Protein AF-A0A842R6A2-F1 (afdb_monomer)

Secondary structure (DSSP, 8-state):
-EEEEEETTTEEEEEEEETTEEEEEEEE---EEEEEEES-HHHHHHHHHHTTTT-SEEEEEEETTEEEEEEE-TTSSEEEEEEEEGGG-SEEE-SS-EEEEEEHHHHHHHHTTS-TTSEEEEEEETTSTTEEEEEEE-SS-EEEEEEEPPPTTSS--HHHHHHHHHHHHHHHHHHGGG--EEEEE-HHHHHHHHHHHTTT-SEEEEEEETTTTEEEEEEE-SS-EEEEEEEHHHHSSEEEESS-EEEEEEHHHHHHHHTTTTTBS-EEEEE-TTS-EEEEEEEPPTT-SS-SEEEEEEEPPP--GGGG------------------------

Radius of gyration: 29.62 Å; Cα contacts (8 Å, |Δi|>4): 698; chains: 1; bounding box: 72×51×131 Å

Mean predicted aligned error: 10.75 Å

Structure (mmCIF, N/CA/C/O backbone):
data_AF-A0A842R6A2-F1
#
_entry.id   AF-A0A842R6A2-F1
#
loop_
_atom_site.group_PDB
_atom_site.id
_atom_site.type_symbol
_atom_site.label_atom_id
_atom_site.label_alt_id
_atom_site.label_comp_id
_atom_site.label_asym_id
_atom_site.label_entity_id
_atom_site.label_seq_id
_atom_site.pdbx_PDB_ins_code
_atom_site.Cartn_x
_atom_site.Cartn_y
_atom_site.Cartn_z
_atom_site.occupancy
_atom_site.B_iso_or_equiv
_atom_site.auth_seq_id
_atom_site.auth_comp_id
_atom_site.auth_asym_id
_atom_site.auth_atom_id
_atom_site.pdbx_PDB_model_num
ATOM 1 N N . MET A 1 1 ? 23.851 -4.566 -52.176 1.00 46.09 1 MET A N 1
ATOM 2 C CA . MET A 1 1 ? 23.602 -5.904 -51.594 1.00 46.09 1 MET A CA 1
ATOM 3 C C . MET A 1 1 ? 23.813 -5.771 -50.091 1.00 46.09 1 MET A C 1
ATOM 5 O O . MET A 1 1 ? 24.872 -5.281 -49.713 1.00 46.09 1 MET A O 1
ATOM 9 N N . LEU A 1 2 ? 22.795 -6.041 -49.267 1.00 44.06 2 LEU A N 1
ATOM 10 C CA . LEU A 1 2 ? 22.911 -5.987 -47.804 1.00 44.06 2 LEU A CA 1
ATOM 11 C C . LEU A 1 2 ? 23.348 -7.372 -47.321 1.00 44.06 2 LEU A C 1
ATOM 13 O O . LEU A 1 2 ? 22.677 -8.352 -47.631 1.00 44.06 2 LEU A O 1
ATOM 17 N N . TYR A 1 3 ? 24.451 -7.443 -46.586 1.00 47.88 3 TYR A N 1
ATOM 18 C CA . TYR A 1 3 ? 24.890 -8.666 -45.919 1.00 47.88 3 TYR A CA 1
ATOM 19 C C . TYR A 1 3 ? 24.882 -8.422 -44.409 1.00 47.88 3 TYR A C 1
ATOM 21 O O . TYR A 1 3 ? 25.368 -7.385 -43.949 1.00 47.88 3 TYR A O 1
ATOM 29 N N . CYS A 1 4 ? 24.293 -9.358 -43.667 1.00 45.53 4 CYS A N 1
ATOM 30 C CA . CYS A 1 4 ? 24.273 -9.381 -42.209 1.00 45.53 4 CYS A CA 1
ATOM 31 C C . CYS A 1 4 ? 25.240 -10.475 -41.746 1.00 45.53 4 CYS A C 1
ATOM 33 O O . CYS A 1 4 ? 25.032 -11.644 -42.069 1.00 45.53 4 CYS A O 1
ATOM 35 N N . GLU A 1 5 ? 26.297 -10.098 -41.029 1.00 49.00 5 GLU A N 1
ATOM 36 C CA . GLU A 1 5 ? 27.171 -11.038 -40.322 1.00 49.00 5 GLU A CA 1
ATOM 37 C C . GLU A 1 5 ? 26.999 -10.801 -38.818 1.00 49.00 5 GLU A C 1
ATOM 39 O O . GLU A 1 5 ? 27.270 -9.708 -38.311 1.00 49.00 5 GLU A O 1
ATOM 44 N N . VAL A 1 6 ? 26.522 -11.826 -38.111 1.00 47.28 6 VAL A N 1
ATOM 45 C CA . VAL A 1 6 ? 26.471 -11.851 -36.645 1.00 47.28 6 VAL A CA 1
ATOM 46 C C . VAL A 1 6 ? 27.830 -12.339 -36.160 1.00 47.28 6 VAL A C 1
ATOM 48 O O . VAL A 1 6 ? 28.251 -13.441 -36.513 1.00 47.28 6 VAL A O 1
ATOM 51 N N . ASN A 1 7 ? 28.542 -11.516 -35.390 1.00 47.81 7 ASN A N 1
ATOM 52 C CA . ASN A 1 7 ? 29.839 -11.893 -34.832 1.00 47.81 7 ASN A CA 1
ATOM 53 C C . ASN A 1 7 ? 29.688 -12.308 -33.359 1.00 47.81 7 ASN A C 1
ATOM 55 O O . ASN A 1 7 ? 28.810 -11.806 -32.665 1.00 47.81 7 ASN A O 1
ATOM 59 N N . ARG A 1 8 ? 30.569 -13.190 -32.870 1.00 46.97 8 ARG A N 1
ATOM 60 C CA . ARG A 1 8 ? 30.537 -13.820 -31.530 1.00 46.97 8 ARG A CA 1
ATOM 61 C C . ARG A 1 8 ? 30.757 -12.867 -30.335 1.00 46.97 8 ARG A C 1
ATOM 63 O O . ARG A 1 8 ? 30.877 -13.350 -29.220 1.00 46.97 8 ARG A O 1
ATOM 70 N N . ASN A 1 9 ? 30.819 -11.554 -30.560 1.00 47.34 9 ASN A N 1
ATOM 71 C CA . ASN A 1 9 ? 31.122 -10.532 -29.546 1.00 47.34 9 ASN A CA 1
ATOM 72 C C . ASN A 1 9 ? 29.962 -9.528 -29.352 1.00 47.34 9 ASN A C 1
ATOM 74 O O . ASN A 1 9 ? 30.224 -8.346 -29.167 1.00 47.34 9 ASN A O 1
ATOM 78 N N . ASP A 1 10 ? 28.702 -9.955 -29.465 1.00 52.97 10 ASP A N 1
ATOM 79 C CA . ASP A 1 10 ? 27.509 -9.128 -29.172 1.00 52.97 10 ASP A CA 1
ATOM 80 C C . ASP A 1 10 ? 27.273 -7.918 -30.098 1.00 52.97 10 ASP A C 1
ATOM 82 O O . ASP A 1 10 ? 26.635 -6.931 -29.728 1.00 52.97 10 ASP A O 1
ATOM 86 N N . TYR A 1 11 ? 27.750 -7.976 -31.347 1.00 49.09 11 TYR A N 1
ATOM 87 C CA . TYR A 1 11 ? 27.450 -6.960 -32.363 1.00 49.09 11 TYR A CA 1
ATOM 88 C C . TYR A 1 11 ? 26.827 -7.582 -33.613 1.00 49.09 11 TYR A C 1
ATOM 90 O O . TYR A 1 11 ? 27.339 -8.564 -34.159 1.00 49.09 11 TYR A O 1
ATOM 98 N N . ILE A 1 12 ? 25.785 -6.931 -34.134 1.00 55.50 12 ILE A N 1
ATOM 99 C CA . ILE A 1 12 ? 25.348 -7.106 -35.521 1.00 55.50 12 ILE A CA 1
ATOM 100 C C . ILE A 1 12 ? 26.030 -6.026 -36.357 1.00 55.50 12 ILE A C 1
ATOM 102 O O . ILE A 1 12 ? 25.825 -4.827 -36.145 1.00 55.50 12 ILE A O 1
ATOM 106 N N . ILE A 1 13 ? 26.850 -6.445 -37.322 1.00 54.88 13 ILE A N 1
ATOM 107 C CA . ILE A 1 13 ? 27.494 -5.528 -38.262 1.00 54.88 13 ILE A CA 1
ATOM 108 C C . ILE A 1 13 ? 26.681 -5.521 -39.552 1.00 54.88 13 ILE A C 1
ATOM 110 O O . ILE A 1 13 ? 26.632 -6.512 -40.281 1.00 54.88 13 ILE A O 1
ATOM 114 N N . PHE A 1 14 ? 26.073 -4.377 -39.867 1.00 5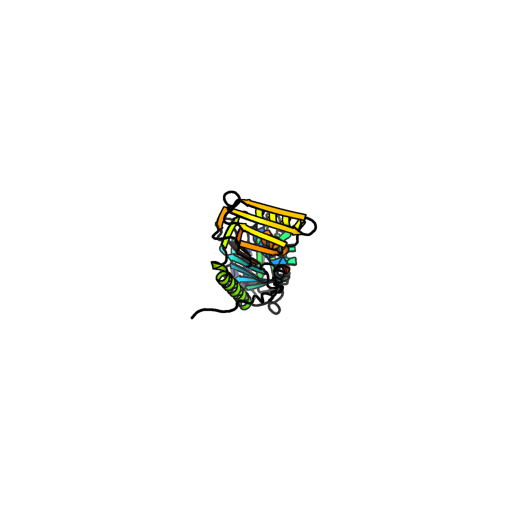0.75 14 PHE A N 1
ATOM 115 C CA . PHE A 1 14 ? 25.431 -4.179 -41.162 1.00 50.75 14 PHE A CA 1
ATOM 116 C C . PHE A 1 14 ? 26.451 -3.642 -42.157 1.00 50.75 14 PHE A C 1
ATOM 118 O O . PHE A 1 14 ? 26.996 -2.545 -41.986 1.00 50.75 14 PHE A O 1
ATOM 125 N N . ARG A 1 15 ? 26.687 -4.404 -43.229 1.00 51.56 15 ARG A N 1
ATOM 126 C CA . ARG A 1 15 ? 27.530 -3.969 -44.343 1.00 51.56 15 ARG A CA 1
ATOM 127 C C . ARG A 1 15 ? 26.643 -3.432 -45.460 1.00 51.56 15 ARG A C 1
ATOM 129 O O . ARG A 1 15 ? 25.974 -4.193 -46.159 1.00 51.56 15 ARG A O 1
ATOM 136 N N . ILE A 1 16 ? 26.644 -2.112 -45.641 1.00 51.56 16 ILE A N 1
ATOM 137 C CA . ILE A 1 16 ? 25.923 -1.459 -46.738 1.00 51.56 16 ILE A CA 1
ATOM 138 C C . ILE A 1 16 ? 26.938 -1.113 -47.828 1.00 51.56 16 ILE A C 1
ATOM 140 O O . ILE A 1 16 ? 27.825 -0.284 -47.629 1.00 51.56 16 ILE A O 1
ATOM 144 N N . HIS A 1 17 ? 26.829 -1.769 -48.984 1.00 50.34 17 HIS A N 1
ATOM 145 C CA . HIS A 1 17 ? 27.571 -1.383 -50.186 1.00 50.34 17 HIS A CA 1
ATOM 146 C C . HIS A 1 17 ? 26.775 -0.336 -50.964 1.00 50.34 17 HIS A C 1
ATOM 148 O O . HIS A 1 17 ? 25.708 -0.648 -51.499 1.00 50.34 17 HIS A O 1
ATOM 154 N N . SER A 1 18 ? 27.307 0.885 -51.036 1.00 50.31 18 SER A N 1
ATOM 155 C CA . SER A 1 18 ? 26.911 1.885 -52.033 1.00 50.31 18 SER A CA 1
ATOM 156 C C . SER A 1 18 ? 27.991 1.966 -53.111 1.00 50.31 18 SER A C 1
ATOM 158 O O . SER A 1 18 ? 29.138 1.607 -52.845 1.00 50.31 18 SER A O 1
ATOM 160 N N . HIS A 1 19 ? 27.639 2.431 -54.312 1.00 49.84 19 HIS A N 1
ATOM 161 C CA . HIS A 1 19 ? 28.519 2.395 -55.487 1.00 49.84 19 HIS A CA 1
ATOM 162 C C . HIS A 1 19 ? 29.864 3.135 -55.315 1.00 49.84 19 HIS A C 1
ATOM 164 O O . HIS A 1 19 ? 30.766 2.881 -56.105 1.00 49.84 19 HIS A O 1
ATOM 170 N N . ASP A 1 20 ? 30.009 3.969 -54.274 1.00 50.06 20 ASP A N 1
ATOM 171 C CA . ASP A 1 20 ? 31.181 4.826 -54.032 1.00 50.06 20 ASP A CA 1
ATOM 172 C C . ASP A 1 20 ? 31.784 4.733 -52.612 1.00 50.06 20 ASP A C 1
ATOM 174 O O . ASP A 1 20 ? 32.763 5.410 -52.306 1.00 50.06 20 ASP A O 1
ATOM 178 N N . SER A 1 21 ? 31.230 3.924 -51.697 1.00 48.34 21 SER A N 1
ATOM 179 C CA . SER A 1 21 ? 31.825 3.747 -50.357 1.00 48.34 21 SER A CA 1
ATOM 180 C C . SER A 1 21 ? 31.266 2.546 -49.588 1.00 48.34 21 SER A C 1
ATOM 182 O O . SER A 1 21 ? 30.089 2.189 -49.718 1.00 48.34 21 SER A O 1
ATOM 184 N N . THR A 1 22 ? 32.111 1.961 -48.730 1.00 49.00 22 THR A N 1
ATOM 185 C CA . THR A 1 22 ? 31.701 1.000 -47.694 1.00 49.00 22 THR A CA 1
ATOM 186 C C . THR A 1 22 ? 31.580 1.736 -46.361 1.00 49.00 22 THR A C 1
ATOM 188 O O . THR A 1 22 ? 32.577 2.252 -45.858 1.00 49.00 22 THR A O 1
ATOM 191 N N . ARG A 1 23 ? 30.379 1.773 -45.771 1.00 50.53 23 ARG A N 1
ATOM 192 C CA . ARG A 1 23 ? 30.176 2.199 -44.376 1.00 50.53 23 ARG A CA 1
ATOM 193 C C . ARG A 1 23 ? 29.850 0.985 -43.511 1.00 50.53 23 ARG A C 1
ATOM 195 O O . ARG A 1 23 ? 29.075 0.122 -43.926 1.00 50.53 23 ARG A O 1
ATOM 202 N N . TYR A 1 24 ? 30.440 0.942 -42.322 1.00 50.94 24 TYR A N 1
ATOM 203 C CA . TYR A 1 24 ? 30.152 -0.055 -41.295 1.00 50.94 24 TYR A CA 1
ATOM 204 C C . TYR A 1 24 ? 29.254 0.585 -40.240 1.00 50.94 24 TYR A C 1
ATOM 206 O O . TYR A 1 24 ? 29.655 1.566 -39.620 1.00 50.94 24 TYR A O 1
ATOM 214 N N . ASN A 1 25 ? 28.062 0.026 -40.032 1.00 53.84 25 ASN A N 1
ATOM 215 C CA . ASN A 1 25 ? 27.247 0.339 -38.863 1.00 53.84 25 ASN A CA 1
ATOM 216 C C . ASN A 1 25 ? 27.336 -0.854 -37.907 1.00 53.84 25 ASN A C 1
ATOM 218 O O . ASN A 1 25 ? 26.925 -1.960 -38.262 1.00 53.84 25 ASN A O 1
ATOM 222 N N . GLN A 1 26 ? 27.899 -0.632 -36.721 1.00 48.41 26 GLN A N 1
ATOM 223 C CA . GLN A 1 26 ? 27.878 -1.595 -35.622 1.00 48.41 26 GLN A CA 1
ATOM 224 C C . GLN A 1 26 ? 26.640 -1.328 -34.768 1.00 48.41 26 GLN A C 1
ATOM 226 O O . GLN A 1 26 ? 26.476 -0.225 -34.249 1.00 48.41 26 GLN A O 1
ATOM 231 N N . ILE A 1 27 ? 25.772 -2.328 -34.629 1.00 54.78 27 ILE A N 1
ATOM 232 C CA . ILE A 1 27 ? 24.692 -2.324 -33.642 1.00 54.78 27 ILE A CA 1
ATOM 233 C C . ILE A 1 27 ? 25.120 -3.266 -32.526 1.00 54.78 27 ILE A C 1
ATOM 235 O O . ILE A 1 27 ? 25.318 -4.455 -32.769 1.00 54.78 27 ILE A O 1
ATOM 239 N N . ARG A 1 28 ? 25.302 -2.725 -31.322 1.00 56.34 28 ARG A N 1
ATOM 240 C CA . ARG A 1 28 ? 25.551 -3.524 -30.123 1.00 56.34 28 ARG A CA 1
ATOM 241 C C . ARG A 1 28 ? 24.238 -4.167 -29.692 1.00 56.34 28 ARG A C 1
ATOM 243 O O . ARG A 1 28 ? 23.259 -3.450 -29.486 1.00 56.34 28 ARG A O 1
ATOM 250 N N . LEU A 1 29 ? 24.218 -5.488 -29.597 1.00 56.19 29 LEU A N 1
ATOM 251 C CA . LEU A 1 29 ? 23.151 -6.213 -28.929 1.00 56.19 29 LEU A CA 1
ATOM 252 C C . LEU A 1 29 ? 23.450 -6.140 -27.437 1.00 56.19 29 LEU A C 1
ATOM 254 O O . LEU A 1 29 ? 24.529 -6.526 -27.003 1.00 56.19 29 LEU A O 1
ATOM 258 N N . VAL A 1 30 ? 22.529 -5.569 -26.673 1.00 62.06 30 VAL A N 1
ATOM 259 C CA . VAL A 1 30 ? 22.601 -5.603 -25.215 1.00 62.06 30 VAL A CA 1
ATOM 260 C C . VAL A 1 30 ? 21.573 -6.623 -24.770 1.00 62.06 30 VAL A C 1
ATOM 262 O O . VAL A 1 30 ? 20.392 -6.469 -25.088 1.00 62.06 30 VAL A O 1
ATOM 265 N N . GLU A 1 31 ? 22.033 -7.679 -24.109 1.00 71.88 31 GLU A N 1
ATOM 266 C CA . GLU A 1 31 ? 21.150 -8.658 -23.489 1.00 71.88 31 GLU A CA 1
ATOM 267 C C . GLU A 1 31 ? 20.433 -7.994 -22.309 1.00 71.88 31 GLU A C 1
ATOM 269 O O . GLU A 1 31 ? 21.044 -7.319 -21.474 1.00 71.88 31 GLU A O 1
ATOM 274 N N . MET A 1 32 ? 19.108 -8.094 -22.333 1.00 75.06 32 MET A N 1
ATOM 275 C CA . MET A 1 32 ? 18.208 -7.478 -21.369 1.00 75.06 32 MET A CA 1
ATOM 276 C C . MET A 1 32 ? 17.619 -8.598 -20.521 1.00 75.06 32 MET A C 1
ATOM 278 O O . MET A 1 32 ? 16.822 -9.382 -21.033 1.00 75.06 32 MET A O 1
ATOM 282 N N . GLU A 1 33 ? 17.997 -8.659 -19.248 1.00 84.25 33 GLU A N 1
ATOM 283 C CA . GLU A 1 33 ? 17.457 -9.647 -18.301 1.00 84.25 33 GLU A CA 1
ATOM 284 C C . GLU A 1 33 ? 16.069 -9.235 -17.813 1.00 84.25 33 GLU A C 1
ATOM 286 O O . GLU A 1 33 ? 15.178 -10.068 -17.661 1.00 84.25 33 GLU A O 1
ATOM 291 N N . PHE A 1 34 ? 15.860 -7.929 -17.647 1.00 91.81 34 PHE A N 1
ATOM 292 C CA . PHE A 1 34 ? 14.607 -7.378 -17.161 1.00 91.81 34 PHE A CA 1
ATOM 293 C C . PHE A 1 34 ? 14.275 -6.046 -17.831 1.00 91.81 34 PHE A C 1
ATOM 295 O O . PHE A 1 34 ? 15.122 -5.154 -17.968 1.00 91.81 34 PHE A O 1
ATOM 302 N N . LYS A 1 35 ? 13.007 -5.892 -18.214 1.00 94.88 35 LYS A N 1
ATOM 303 C CA . LYS A 1 35 ? 12.431 -4.633 -18.672 1.00 94.88 35 LYS A CA 1
ATOM 304 C C . LYS A 1 35 ? 10.980 -4.509 -18.233 1.00 94.88 35 LYS A C 1
ATOM 306 O O . LYS A 1 35 ? 10.180 -5.392 -18.517 1.00 94.88 35 LYS A O 1
ATOM 311 N N . ALA A 1 36 ? 10.630 -3.367 -17.656 1.00 96.00 36 ALA A N 1
ATOM 312 C CA . ALA A 1 36 ? 9.255 -3.021 -17.318 1.00 96.00 36 ALA A CA 1
ATOM 313 C C . ALA A 1 36 ? 8.962 -1.562 -17.685 1.00 96.00 36 ALA A C 1
ATOM 315 O O . ALA A 1 36 ? 9.692 -0.654 -17.286 1.00 96.00 36 ALA A O 1
ATOM 316 N N . THR A 1 37 ? 7.900 -1.328 -18.457 1.00 95.75 37 THR A N 1
ATOM 317 C CA . THR A 1 37 ? 7.495 0.002 -18.930 1.00 95.75 37 THR A CA 1
ATOM 318 C C . THR A 1 37 ? 6.118 0.374 -18.406 1.00 95.75 37 THR A C 1
ATOM 320 O O . THR A 1 37 ? 5.125 -0.235 -18.789 1.00 95.75 37 THR A O 1
ATOM 323 N N . LEU A 1 38 ? 6.047 1.440 -17.616 1.00 93.88 38 LEU A N 1
ATOM 324 C CA . LEU A 1 38 ? 4.803 2.058 -17.167 1.00 93.88 38 LEU A CA 1
ATOM 325 C C . LEU A 1 38 ? 4.539 3.329 -17.971 1.00 93.88 38 LEU A C 1
ATOM 327 O O . LEU A 1 38 ? 5.445 4.133 -18.212 1.00 93.88 38 LEU A O 1
ATOM 331 N N . SER A 1 39 ? 3.292 3.536 -18.377 1.00 90.75 39 SER A N 1
ATOM 332 C CA . SER A 1 39 ? 2.861 4.773 -19.034 1.00 90.75 39 SER A C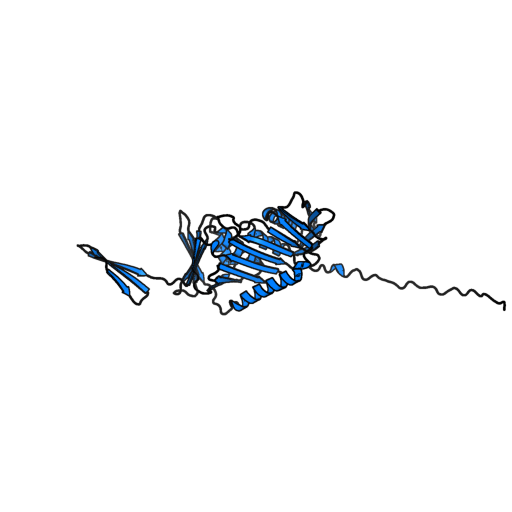A 1
ATOM 333 C C . SER A 1 39 ? 2.614 5.916 -18.050 1.00 90.75 39 SER A C 1
ATOM 335 O O . SER A 1 39 ? 2.825 7.074 -18.407 1.00 90.75 39 SER A O 1
ATOM 337 N N . ASN A 1 40 ? 2.224 5.586 -16.816 1.00 88.81 40 ASN A N 1
ATOM 338 C CA . ASN A 1 40 ? 1.972 6.531 -15.739 1.00 88.81 40 ASN A CA 1
ATOM 339 C C . ASN A 1 40 ? 3.037 6.398 -14.644 1.00 88.81 40 ASN A C 1
ATOM 341 O O . ASN A 1 40 ? 3.062 5.433 -13.880 1.00 88.81 40 ASN A O 1
ATOM 345 N N . SER A 1 41 ? 3.896 7.411 -14.525 1.00 88.56 41 SER A N 1
ATOM 346 C CA . SER A 1 41 ? 4.960 7.441 -13.513 1.00 88.56 41 SER A CA 1
ATOM 347 C C . SER A 1 41 ? 4.461 7.473 -12.067 1.00 88.56 41 SER A C 1
ATOM 349 O O . SER A 1 41 ? 5.235 7.174 -11.156 1.00 88.56 41 SER A O 1
ATOM 351 N N . ARG A 1 42 ? 3.194 7.855 -11.837 1.00 89.19 42 ARG A N 1
ATOM 352 C CA . ARG A 1 42 ? 2.623 7.898 -10.489 1.00 89.19 42 ARG A CA 1
ATOM 353 C C . ARG A 1 42 ? 2.554 6.514 -9.869 1.00 89.19 42 ARG A C 1
ATOM 355 O O . ARG A 1 42 ? 2.823 6.438 -8.687 1.00 89.19 42 ARG A O 1
ATOM 362 N N . ILE A 1 43 ? 2.280 5.468 -10.652 1.00 91.44 43 ILE A N 1
ATOM 363 C CA . ILE A 1 43 ? 2.123 4.085 -10.169 1.00 91.44 43 ILE A CA 1
ATOM 364 C C . ILE A 1 43 ? 3.353 3.657 -9.372 1.00 91.44 43 ILE A C 1
ATOM 366 O O . ILE A 1 43 ? 3.280 3.478 -8.161 1.00 91.44 43 ILE A O 1
ATOM 370 N N . LEU A 1 44 ? 4.512 3.586 -10.034 1.00 91.94 44 LEU A N 1
ATOM 371 C CA . LEU A 1 44 ? 5.745 3.169 -9.370 1.00 91.94 44 LEU A CA 1
ATOM 372 C C . LEU A 1 44 ? 6.136 4.136 -8.250 1.00 91.94 44 LEU A C 1
ATOM 374 O O . LEU A 1 44 ? 6.661 3.707 -7.231 1.00 91.94 44 LEU A O 1
ATOM 378 N N . ARG A 1 45 ? 5.886 5.442 -8.418 1.00 92.12 45 ARG A N 1
ATOM 379 C CA . ARG A 1 45 ? 6.195 6.417 -7.369 1.00 92.12 45 ARG A CA 1
ATOM 380 C C . ARG A 1 45 ? 5.352 6.186 -6.115 1.00 92.12 45 ARG A C 1
ATOM 382 O O . ARG A 1 45 ? 5.933 6.151 -5.044 1.00 92.12 45 ARG A O 1
ATOM 389 N N . GLY A 1 46 ? 4.039 6.020 -6.257 1.00 91.19 46 GLY A N 1
ATOM 390 C CA . GLY A 1 46 ? 3.107 5.811 -5.150 1.00 91.19 46 GLY A CA 1
ATOM 391 C C . GLY A 1 46 ? 3.405 4.518 -4.402 1.00 91.19 46 GLY A C 1
ATOM 392 O O . GLY A 1 46 ? 3.497 4.544 -3.182 1.00 91.19 46 GLY A O 1
ATOM 393 N N . VAL A 1 47 ? 3.680 3.431 -5.134 1.00 92.44 47 VAL A N 1
ATOM 394 C CA . VAL A 1 47 ? 4.128 2.164 -4.534 1.00 92.44 47 VAL A CA 1
ATOM 395 C C . VAL A 1 47 ? 5.397 2.385 -3.716 1.00 92.44 47 VAL A C 1
ATOM 397 O O . VAL A 1 47 ? 5.397 2.123 -2.526 1.00 92.44 47 VAL A O 1
ATOM 400 N N . ILE A 1 48 ? 6.461 2.943 -4.300 1.00 92.88 48 ILE A N 1
ATOM 401 C CA . ILE A 1 48 ? 7.727 3.141 -3.575 1.00 92.88 48 ILE A CA 1
ATOM 402 C C . ILE A 1 48 ? 7.575 4.126 -2.394 1.00 92.88 48 ILE A C 1
ATOM 404 O O . ILE A 1 48 ? 8.205 3.932 -1.357 1.00 92.88 48 ILE A O 1
ATOM 408 N N . GLU A 1 49 ? 6.754 5.176 -2.519 1.00 91.94 49 GLU A N 1
ATOM 409 C CA . GLU A 1 49 ? 6.472 6.122 -1.426 1.00 91.94 49 GLU A CA 1
ATOM 410 C C . GLU A 1 49 ? 5.750 5.435 -0.249 1.00 91.94 49 GLU A C 1
ATOM 412 O O . GLU A 1 49 ? 6.106 5.688 0.905 1.00 91.94 49 GLU A O 1
ATOM 417 N N . ALA A 1 50 ? 4.836 4.497 -0.515 1.00 92.00 50 ALA A N 1
ATOM 418 C CA . ALA A 1 50 ? 4.125 3.741 0.518 1.00 92.00 50 ALA A CA 1
ATOM 419 C C . ALA A 1 50 ? 5.048 2.873 1.397 1.00 92.00 50 ALA A C 1
ATOM 421 O O . ALA A 1 50 ? 4.779 2.697 2.582 1.00 92.00 50 ALA A O 1
ATOM 422 N N . PHE A 1 51 ? 6.181 2.403 0.865 1.00 92.19 51 PHE A N 1
ATOM 423 C CA . PHE A 1 51 ? 7.174 1.642 1.640 1.00 92.19 51 PHE A CA 1
ATOM 424 C C . PHE A 1 51 ? 8.145 2.515 2.446 1.00 92.19 51 PHE A C 1
ATOM 426 O O . PHE A 1 51 ? 8.870 2.001 3.292 1.00 92.19 51 PHE A O 1
ATOM 433 N N . SER A 1 52 ? 8.168 3.832 2.217 1.00 91.25 52 SER A N 1
ATOM 434 C CA . SER A 1 52 ? 9.219 4.712 2.755 1.00 91.25 52 SER A CA 1
ATOM 435 C C . SER A 1 52 ? 9.233 4.891 4.271 1.00 91.25 52 SER A C 1
ATOM 437 O O . SER A 1 52 ? 10.251 5.327 4.804 1.00 91.25 52 SER A O 1
ATOM 439 N N . TYR A 1 53 ? 8.135 4.560 4.951 1.00 88.94 53 TYR A N 1
ATOM 440 C CA . TYR A 1 53 ? 8.065 4.575 6.411 1.00 88.94 53 TYR A CA 1
ATOM 441 C C . TYR A 1 53 ? 8.352 3.207 7.043 1.00 88.94 53 TYR A C 1
ATOM 443 O O . TYR A 1 53 ? 8.628 3.139 8.234 1.00 88.94 53 TYR A O 1
ATOM 451 N N . LEU A 1 54 ? 8.306 2.121 6.262 1.00 89.44 54 LEU A N 1
ATOM 452 C CA . LEU A 1 54 ? 8.548 0.773 6.780 1.00 89.44 54 LEU A CA 1
ATOM 453 C C . LEU A 1 54 ? 10.043 0.464 6.848 1.00 89.44 54 LEU A C 1
ATOM 455 O O . LEU A 1 54 ? 10.496 -0.117 7.827 1.00 89.44 54 LEU A O 1
ATOM 459 N N . GLN A 1 55 ? 10.786 0.816 5.797 1.00 89.25 55 GLN A N 1
ATOM 460 C CA . GLN A 1 55 ? 12.192 0.453 5.630 1.00 89.25 55 GLN A CA 1
ATOM 461 C C . GLN A 1 55 ? 12.949 1.534 4.840 1.00 89.25 55 GLN A C 1
ATOM 463 O O . GLN A 1 55 ? 12.367 2.273 4.044 1.00 89.25 55 GLN A O 1
ATOM 468 N N . GLU A 1 56 ? 14.269 1.626 5.022 1.00 89.88 56 GLU A N 1
ATOM 469 C CA . GLU A 1 56 ? 15.124 2.506 4.201 1.00 89.88 56 GLU A CA 1
ATOM 470 C C . GLU A 1 56 ? 15.484 1.869 2.847 1.00 89.88 56 GLU A C 1
ATOM 472 O O . GLU A 1 56 ? 15.645 2.552 1.822 1.00 89.88 56 GLU A O 1
ATOM 477 N N . GLU A 1 57 ? 15.623 0.544 2.851 1.00 88.19 57 GLU A N 1
ATOM 478 C CA . GLU A 1 57 ? 16.030 -0.282 1.721 1.00 88.19 57 GLU A CA 1
ATOM 479 C C . GLU A 1 57 ? 15.131 -1.505 1.618 1.00 88.19 57 GLU A C 1
ATOM 481 O O . GLU A 1 57 ? 14.609 -1.999 2.609 1.00 88.19 57 GLU A O 1
ATOM 486 N N . THR A 1 58 ? 14.937 -1.979 0.398 1.00 88.25 58 THR A N 1
ATOM 487 C CA . THR A 1 58 ? 13.957 -3.024 0.105 1.00 88.25 58 THR A CA 1
ATOM 488 C C . THR A 1 58 ? 14.289 -3.690 -1.224 1.00 88.25 58 THR A C 1
ATOM 490 O O . THR A 1 58 ? 15.125 -3.203 -1.999 1.00 88.25 58 THR A O 1
ATOM 493 N N . ASN A 1 59 ? 13.630 -4.808 -1.502 1.00 88.81 59 ASN A N 1
ATOM 494 C CA . ASN A 1 59 ? 13.773 -5.531 -2.750 1.00 88.81 59 ASN A CA 1
ATOM 495 C C . ASN A 1 59 ? 12.495 -5.428 -3.572 1.00 88.81 59 ASN A C 1
ATOM 497 O O . ASN A 1 59 ? 11.397 -5.700 -3.101 1.00 88.81 59 ASN A O 1
ATOM 501 N N . LEU A 1 60 ? 12.675 -5.108 -4.845 1.00 91.25 60 LEU A N 1
ATOM 502 C CA . LEU A 1 60 ? 11.649 -5.294 -5.850 1.00 91.25 60 LEU A CA 1
ATOM 503 C C . LEU A 1 60 ? 11.922 -6.610 -6.572 1.00 91.25 60 LEU A C 1
ATOM 505 O O . LEU A 1 60 ? 13.004 -6.798 -7.137 1.00 91.25 60 LEU A O 1
ATOM 509 N N . PHE A 1 61 ? 10.928 -7.491 -6.596 1.00 92.50 61 PHE A N 1
ATOM 510 C CA . PHE A 1 61 ? 11.006 -8.779 -7.273 1.00 92.50 61 PHE A CA 1
ATOM 511 C C . PHE A 1 61 ? 10.185 -8.747 -8.556 1.00 92.50 61 PHE A C 1
ATOM 513 O O . PHE A 1 61 ? 8.984 -8.504 -8.538 1.00 92.50 61 PHE A O 1
ATOM 520 N N . ALA A 1 62 ? 10.836 -8.984 -9.685 1.00 93.75 62 ALA A N 1
ATOM 521 C CA . ALA A 1 62 ? 10.209 -9.146 -10.983 1.00 93.75 62 ALA A CA 1
ATOM 522 C C . ALA A 1 62 ? 10.147 -10.635 -11.344 1.00 93.75 62 ALA A C 1
ATOM 524 O O . ALA A 1 62 ? 11.100 -11.382 -11.130 1.00 93.75 62 ALA A O 1
ATOM 525 N N . THR A 1 63 ? 9.015 -11.065 -11.887 1.00 94.19 63 THR A N 1
ATOM 526 C CA . THR A 1 63 ? 8.740 -12.441 -12.312 1.00 94.19 63 THR A CA 1
ATOM 527 C C . THR A 1 63 ? 8.010 -12.417 -13.655 1.00 94.19 63 THR A C 1
ATOM 529 O O . THR A 1 63 ? 7.482 -11.378 -14.048 1.00 94.19 63 THR A O 1
ATOM 532 N N . PRO A 1 64 ? 7.850 -13.549 -14.358 1.00 95.12 64 PRO A N 1
ATOM 533 C CA . PRO A 1 64 ? 7.024 -13.587 -15.567 1.00 95.12 64 PRO A CA 1
ATOM 534 C C . PRO A 1 64 ? 5.565 -13.115 -15.376 1.00 95.12 64 PRO A C 1
ATOM 536 O O . PRO A 1 64 ? 4.902 -12.785 -16.362 1.00 95.12 64 PRO A O 1
ATOM 539 N N . ALA A 1 65 ? 5.051 -13.105 -14.139 1.00 94.31 65 ALA A N 1
ATOM 540 C CA . ALA A 1 65 ? 3.692 -12.671 -13.813 1.00 94.31 65 ALA A CA 1
ATOM 541 C C . ALA A 1 65 ? 3.573 -11.157 -13.563 1.00 94.31 65 ALA A C 1
ATOM 543 O O . ALA A 1 65 ? 2.486 -10.604 -13.718 1.00 94.31 65 ALA A O 1
ATOM 544 N N . GLY A 1 66 ? 4.667 -10.477 -13.217 1.00 95.25 66 GLY A N 1
ATOM 545 C CA . GLY A 1 66 ? 4.632 -9.075 -12.820 1.00 95.25 66 GLY A CA 1
ATOM 546 C C . GLY A 1 66 ? 5.729 -8.717 -11.825 1.00 95.25 66 GLY A C 1
ATOM 547 O O . GLY A 1 66 ? 6.753 -9.390 -11.724 1.00 95.25 66 GLY A O 1
ATOM 548 N N . MET A 1 67 ? 5.529 -7.627 -11.098 1.00 95.38 67 MET A N 1
ATOM 549 C CA . MET A 1 67 ? 6.434 -7.162 -10.052 1.00 95.38 67 MET A CA 1
ATOM 550 C C . MET A 1 67 ? 5.746 -7.225 -8.696 1.00 95.38 67 MET A C 1
ATOM 552 O O . MET A 1 67 ? 4.566 -6.916 -8.590 1.00 95.38 67 MET A O 1
ATOM 556 N N . LYS A 1 68 ? 6.494 -7.580 -7.660 1.00 95.00 68 LYS A N 1
ATOM 557 C CA . LYS A 1 68 ? 6.013 -7.641 -6.286 1.00 95.00 68 LYS A CA 1
ATOM 558 C C . LYS A 1 68 ? 7.026 -7.043 -5.326 1.00 95.00 68 LYS A C 1
ATOM 560 O O . LYS A 1 68 ? 8.218 -6.933 -5.640 1.00 95.00 68 LYS A O 1
ATOM 565 N N . MET A 1 69 ? 6.512 -6.616 -4.188 1.00 93.88 69 MET A N 1
ATOM 566 C CA . MET A 1 69 ? 7.273 -5.958 -3.148 1.00 93.88 69 MET A CA 1
ATOM 567 C C . MET A 1 69 ? 6.541 -6.119 -1.822 1.00 93.88 69 MET A C 1
ATOM 569 O O . MET A 1 69 ? 5.350 -5.814 -1.738 1.00 93.88 69 MET A O 1
ATOM 573 N N . SER A 1 70 ? 7.243 -6.566 -0.789 1.00 94.12 70 SER A N 1
ATOM 574 C CA . SER A 1 70 ? 6.680 -6.694 0.545 1.00 94.12 70 SER A CA 1
ATOM 575 C C . SER A 1 70 ? 7.709 -6.425 1.629 1.00 94.12 70 SER A C 1
ATOM 577 O O . SER A 1 70 ? 8.883 -6.791 1.532 1.00 94.12 70 SER A O 1
ATOM 579 N N . ASP A 1 71 ? 7.253 -5.778 2.695 1.00 93.62 71 ASP A N 1
ATOM 580 C CA . ASP A 1 71 ? 8.079 -5.491 3.854 1.00 93.62 71 ASP A CA 1
ATOM 581 C C . ASP A 1 71 ? 7.263 -5.433 5.133 1.00 93.62 71 ASP A C 1
ATOM 583 O O . ASP A 1 71 ? 6.066 -5.140 5.139 1.00 93.62 71 ASP A O 1
ATOM 587 N N . ILE A 1 72 ? 7.966 -5.736 6.215 1.00 93.44 72 ILE A N 1
ATOM 588 C CA . ILE A 1 72 ? 7.505 -5.603 7.589 1.00 93.44 72 ILE A CA 1
ATOM 589 C C . ILE A 1 72 ? 8.422 -4.556 8.215 1.00 93.44 72 ILE A C 1
ATOM 591 O O . ILE A 1 72 ? 9.636 -4.590 7.991 1.00 93.44 72 ILE A O 1
ATOM 595 N N . ASP A 1 73 ? 7.860 -3.604 8.948 1.00 93.50 73 ASP A N 1
ATOM 596 C CA . ASP A 1 73 ? 8.669 -2.589 9.616 1.00 93.50 73 ASP A CA 1
ATOM 597 C C . ASP A 1 73 ? 9.548 -3.207 10.724 1.00 93.50 73 ASP A C 1
ATOM 599 O O . ASP A 1 73 ? 9.294 -4.312 11.215 1.00 93.50 73 ASP A O 1
ATOM 603 N N . ASP A 1 74 ? 10.580 -2.483 11.155 1.00 89.38 74 ASP A N 1
ATOM 604 C CA . ASP A 1 74 ? 11.533 -2.973 12.160 1.00 89.38 74 ASP A CA 1
ATOM 605 C C . ASP A 1 74 ? 10.885 -3.318 13.510 1.00 89.38 74 ASP A C 1
ATOM 607 O O . ASP A 1 74 ? 11.343 -4.234 14.203 1.00 89.38 74 ASP A O 1
ATOM 611 N N . SER A 1 75 ? 9.807 -2.620 13.884 1.00 91.44 75 SER A N 1
ATOM 612 C CA . SER A 1 75 ? 9.048 -2.895 15.108 1.00 91.44 75 SER A CA 1
ATOM 613 C C . SER A 1 75 ? 7.994 -3.995 14.940 1.00 91.44 75 SER A C 1
ATOM 615 O O . SER A 1 75 ? 7.423 -4.444 15.933 1.00 91.44 75 SER A O 1
ATOM 617 N N . ARG A 1 76 ? 7.805 -4.505 13.714 1.00 92.50 76 ARG A N 1
ATOM 618 C CA . ARG A 1 76 ? 6.864 -5.579 13.350 1.00 92.50 76 ARG A CA 1
ATOM 619 C C . ARG A 1 76 ? 5.405 -5.277 13.693 1.00 92.50 76 ARG A C 1
ATOM 621 O O . ARG A 1 76 ? 4.635 -6.194 13.977 1.00 92.50 76 ARG A O 1
ATOM 628 N N . VAL A 1 77 ? 5.033 -4.005 13.658 1.00 94.19 77 VAL A N 1
ATOM 629 C CA . VAL A 1 77 ? 3.661 -3.528 13.861 1.00 94.19 77 VAL A CA 1
ATOM 630 C C . VAL A 1 77 ? 2.947 -3.270 12.539 1.00 94.19 77 VAL A C 1
ATOM 632 O O . VAL A 1 77 ? 1.723 -3.255 12.508 1.00 94.19 77 VAL A O 1
ATOM 635 N N . ALA A 1 78 ? 3.685 -3.095 11.447 1.00 95.56 78 ALA A N 1
ATOM 636 C CA . ALA A 1 78 ? 3.172 -2.770 10.132 1.00 95.56 78 ALA A CA 1
ATOM 637 C C . ALA A 1 78 ? 3.724 -3.718 9.068 1.00 95.56 78 ALA A C 1
ATOM 639 O O . ALA A 1 78 ? 4.918 -4.017 9.023 1.00 95.56 78 ALA A O 1
ATOM 640 N N . MET A 1 79 ? 2.851 -4.134 8.159 1.00 95.75 79 MET A N 1
ATOM 641 C CA . MET A 1 79 ? 3.205 -4.926 6.993 1.00 95.75 79 MET A CA 1
ATOM 642 C C . MET A 1 79 ? 2.563 -4.330 5.750 1.00 95.75 79 MET A C 1
ATOM 644 O O . MET A 1 79 ? 1.371 -4.035 5.746 1.00 95.75 79 MET A O 1
ATOM 648 N N . LEU A 1 80 ? 3.347 -4.193 4.685 1.00 95.94 80 LEU A N 1
ATOM 649 C CA . LEU A 1 80 ? 2.878 -3.745 3.383 1.00 95.94 80 LEU A CA 1
ATOM 650 C C . LEU A 1 80 ? 3.230 -4.786 2.329 1.00 95.94 80 LEU A C 1
ATOM 652 O O . LEU A 1 80 ? 4.366 -5.250 2.251 1.00 95.94 80 LEU A O 1
ATOM 656 N N . TYR A 1 81 ? 2.256 -5.106 1.491 1.00 96.31 81 TYR A N 1
ATOM 657 C CA . TYR A 1 81 ? 2.407 -5.928 0.304 1.00 96.31 81 TYR A CA 1
ATOM 658 C C . TYR A 1 81 ? 1.864 -5.166 -0.899 1.00 96.31 81 TYR A C 1
ATOM 660 O O . TYR A 1 81 ? 0.756 -4.635 -0.856 1.00 96.31 81 TYR A O 1
ATOM 668 N N . ALA A 1 82 ? 2.632 -5.128 -1.980 1.00 95.50 82 ALA A N 1
ATOM 669 C CA . ALA A 1 82 ? 2.220 -4.557 -3.248 1.00 95.50 82 ALA A CA 1
ATOM 670 C C . ALA A 1 82 ? 2.544 -5.517 -4.393 1.00 95.50 82 ALA A C 1
ATOM 672 O O . ALA A 1 82 ? 3.664 -6.011 -4.527 1.00 95.50 82 ALA A O 1
ATOM 673 N N . GLU A 1 83 ? 1.564 -5.714 -5.264 1.00 95.31 83 GLU A N 1
ATOM 674 C CA . GLU A 1 83 ? 1.669 -6.518 -6.473 1.00 95.31 83 GLU A CA 1
ATOM 675 C C . GLU A 1 83 ? 1.276 -5.665 -7.679 1.00 95.31 83 GLU A C 1
ATOM 677 O O . GLU A 1 83 ? 0.233 -5.015 -7.682 1.00 95.31 83 GLU A O 1
ATOM 682 N N . LEU A 1 84 ? 2.111 -5.678 -8.714 1.00 95.50 84 LEU A N 1
ATOM 683 C CA . LEU A 1 84 ? 1.889 -5.051 -10.012 1.00 95.50 84 LEU A CA 1
ATOM 684 C C . LEU A 1 84 ? 1.849 -6.154 -11.062 1.00 95.50 84 LEU A C 1
ATOM 686 O O . LEU A 1 84 ? 2.885 -6.726 -11.409 1.00 95.50 84 LEU A O 1
ATOM 690 N N . GLN A 1 85 ? 0.668 -6.446 -11.591 1.00 94.81 85 GLN A N 1
ATOM 691 C CA . GLN A 1 85 ? 0.511 -7.497 -12.593 1.00 94.81 85 GLN A CA 1
ATOM 692 C C . GLN A 1 85 ? 1.132 -7.064 -13.925 1.00 94.81 85 GLN A C 1
ATOM 694 O O . GLN A 1 85 ? 1.196 -5.871 -14.240 1.00 94.81 85 GLN A O 1
ATOM 699 N N . LYS A 1 86 ? 1.612 -8.018 -14.733 1.00 93.38 86 LYS A N 1
ATOM 700 C CA . LYS A 1 86 ? 2.251 -7.723 -16.031 1.00 93.38 86 LYS A CA 1
ATOM 701 C C . LYS A 1 86 ? 1.354 -6.880 -16.955 1.00 93.38 86 LYS A C 1
ATOM 703 O O . LYS A 1 86 ? 1.870 -6.111 -17.760 1.00 93.38 86 LYS A O 1
ATOM 708 N N . GLU A 1 87 ? 0.033 -6.998 -16.820 1.00 91.44 87 GLU A N 1
ATOM 709 C CA . GLU A 1 87 ? -0.994 -6.257 -17.559 1.00 91.44 87 GLU A CA 1
ATOM 710 C C . GLU A 1 87 ? -0.937 -4.742 -17.306 1.00 91.44 87 GLU A C 1
ATOM 712 O O . GLU A 1 87 ? -1.345 -3.958 -18.162 1.00 91.44 87 GLU A O 1
ATOM 717 N N . LEU A 1 88 ? -0.379 -4.313 -16.170 1.00 92.44 88 LEU A N 1
ATOM 718 C CA . LEU A 1 88 ? -0.160 -2.902 -15.852 1.00 92.44 88 LEU A CA 1
ATOM 719 C C . LEU A 1 88 ? 0.914 -2.254 -16.735 1.00 92.44 88 LEU A C 1
ATOM 721 O O . LEU A 1 88 ? 0.967 -1.029 -16.886 1.00 92.44 88 LEU A O 1
ATOM 725 N N . PHE A 1 89 ? 1.805 -3.066 -17.300 1.00 93.12 89 PHE A N 1
ATOM 726 C CA . PHE A 1 89 ? 2.954 -2.598 -18.051 1.00 93.12 89 PHE A CA 1
ATOM 727 C C . PHE A 1 89 ? 2.652 -2.587 -19.548 1.00 93.12 89 PHE A C 1
ATOM 729 O O . PHE A 1 89 ? 2.180 -3.553 -20.137 1.00 93.12 89 PHE A O 1
ATOM 736 N N . VAL A 1 90 ? 3.025 -1.490 -20.203 1.00 92.62 90 VAL A N 1
ATOM 737 C CA . VAL A 1 90 ? 2.924 -1.349 -21.665 1.00 92.62 90 VAL A CA 1
ATOM 738 C C . VAL A 1 90 ? 3.889 -2.296 -22.384 1.00 92.62 90 VAL A C 1
ATOM 740 O O . VAL A 1 90 ? 3.637 -2.721 -23.508 1.00 92.62 90 VAL A O 1
ATOM 743 N N . ASP A 1 91 ? 5.030 -2.568 -21.757 1.00 93.38 91 ASP A N 1
ATOM 744 C CA . ASP A 1 91 ? 6.056 -3.483 -22.247 1.00 93.38 91 ASP A CA 1
ATOM 745 C C . ASP A 1 91 ? 6.734 -4.123 -21.036 1.00 93.38 91 ASP A C 1
ATOM 747 O O . ASP A 1 91 ? 7.264 -3.406 -20.180 1.00 93.38 91 ASP A O 1
ATOM 751 N N . TYR A 1 92 ? 6.683 -5.449 -20.959 1.00 95.06 92 TYR A N 1
ATOM 752 C CA . TYR A 1 92 ? 7.210 -6.232 -19.850 1.00 95.06 92 TYR A CA 1
ATOM 753 C C . TYR A 1 92 ? 7.954 -7.459 -20.376 1.00 95.06 92 TYR A C 1
ATOM 755 O O . TYR A 1 92 ? 7.409 -8.248 -21.147 1.00 95.06 92 TYR A O 1
ATOM 763 N N . SER A 1 93 ? 9.201 -7.622 -19.949 1.00 94.94 93 SER A N 1
ATOM 764 C CA . SER A 1 93 ? 10.062 -8.748 -20.298 1.00 94.94 93 SER A CA 1
ATOM 765 C C . SER A 1 93 ? 10.868 -9.148 -19.071 1.00 94.94 93 SER A C 1
ATOM 767 O O . SER A 1 93 ? 11.790 -8.434 -18.683 1.00 94.94 93 SER A O 1
ATOM 769 N N . CYS A 1 94 ? 10.526 -10.293 -18.488 1.00 94.38 94 CYS A N 1
ATOM 770 C CA . CYS A 1 94 ? 11.236 -10.910 -17.371 1.00 94.38 94 CYS A CA 1
ATOM 771 C C . CYS A 1 94 ? 11.199 -12.433 -17.586 1.00 94.38 94 CYS A C 1
ATOM 773 O O . CYS A 1 94 ? 10.203 -13.065 -17.231 1.00 94.38 94 CYS A O 1
ATOM 775 N N . PRO A 1 95 ? 12.190 -13.019 -18.285 1.00 89.31 95 PRO A N 1
ATOM 776 C CA . PRO A 1 95 ? 12.188 -14.451 -18.596 1.00 89.31 95 PRO A CA 1
ATOM 777 C C . PRO A 1 95 ? 12.347 -15.331 -17.352 1.00 89.31 95 PRO A C 1
ATOM 779 O O . PRO A 1 95 ? 11.733 -16.391 -17.267 1.00 89.31 95 PRO A O 1
ATOM 782 N N . GLU A 1 96 ? 13.157 -14.871 -16.401 1.00 88.69 96 GLU A N 1
ATOM 783 C CA . GLU A 1 96 ? 13.440 -15.519 -15.121 1.00 88.69 96 GLU A CA 1
ATOM 784 C C . GLU A 1 96 ? 13.206 -14.520 -13.987 1.00 88.69 96 GLU A C 1
ATOM 786 O O . GLU A 1 96 ? 13.023 -13.326 -14.232 1.00 88.69 96 GLU A O 1
ATOM 791 N N . GLU A 1 97 ? 13.181 -15.005 -12.750 1.00 89.62 97 GLU A N 1
ATOM 792 C CA . GLU A 1 97 ? 13.055 -14.147 -11.576 1.00 89.62 97 GLU A CA 1
ATOM 793 C C . GLU A 1 97 ? 14.226 -13.171 -11.486 1.00 89.62 97 GLU A C 1
ATOM 795 O O . GLU A 1 97 ? 15.393 -13.543 -11.620 1.00 89.62 97 GLU A O 1
ATOM 800 N N . PHE A 1 98 ? 13.906 -11.909 -11.231 1.00 88.12 98 PHE A N 1
ATOM 801 C CA . PHE A 1 98 ? 14.888 -10.846 -11.182 1.00 88.12 98 PHE A CA 1
ATOM 802 C C . PHE A 1 98 ? 14.675 -9.971 -9.950 1.00 88.12 98 PHE A C 1
ATOM 804 O O . PHE A 1 98 ? 13.569 -9.507 -9.682 1.00 88.12 98 PHE A O 1
ATOM 811 N N . LYS A 1 99 ? 15.747 -9.730 -9.191 1.00 88.00 99 LYS A N 1
ATOM 812 C CA . LYS A 1 99 ? 15.709 -8.963 -7.940 1.00 88.00 99 LYS A CA 1
ATOM 813 C C . LYS A 1 99 ? 16.438 -7.635 -8.089 1.00 88.00 99 LYS A C 1
ATOM 815 O O . LYS A 1 99 ? 17.588 -7.602 -8.526 1.00 88.00 99 LYS A O 1
ATOM 820 N N . ILE A 1 100 ? 15.805 -6.557 -7.633 1.00 86.31 100 ILE A N 1
ATOM 821 C CA . ILE A 1 100 ? 16.383 -5.213 -7.594 1.00 86.31 100 ILE A CA 1
ATOM 822 C C . ILE A 1 100 ? 16.403 -4.728 -6.149 1.00 86.31 100 ILE A C 1
ATOM 824 O O . ILE A 1 100 ? 15.354 -4.448 -5.577 1.00 86.31 100 ILE A O 1
ATOM 828 N N . GLY A 1 101 ? 17.598 -4.571 -5.583 1.00 87.44 101 GLY A N 1
ATOM 829 C CA . GLY A 1 101 ? 17.768 -3.888 -4.304 1.00 87.44 101 GLY A CA 1
ATOM 830 C C . GLY A 1 101 ? 17.684 -2.379 -4.510 1.00 87.44 101 GLY A C 1
ATOM 831 O O . GLY A 1 101 ? 18.484 -1.808 -5.260 1.00 87.44 101 GLY A O 1
ATOM 832 N N . VAL A 1 102 ? 16.729 -1.723 -3.857 1.00 86.19 102 VAL A N 1
ATOM 833 C CA . VAL A 1 102 ? 16.487 -0.285 -4.008 1.00 86.19 102 VAL A CA 1
ATOM 834 C C . VAL A 1 102 ? 16.659 0.437 -2.677 1.00 86.19 102 VAL A C 1
ATOM 836 O O . VAL A 1 102 ? 16.129 0.024 -1.652 1.00 86.19 102 VAL A O 1
ATOM 839 N N . ASN A 1 103 ? 17.381 1.557 -2.708 1.00 91.12 103 ASN A N 1
ATOM 840 C CA . ASN A 1 103 ? 17.270 2.563 -1.659 1.00 91.12 103 ASN A CA 1
ATOM 841 C C . ASN A 1 103 ? 16.008 3.389 -1.940 1.00 91.12 103 ASN A C 1
ATOM 843 O O . ASN A 1 103 ? 15.905 4.027 -2.999 1.00 91.12 103 ASN A O 1
ATOM 847 N N . ILE A 1 104 ? 15.046 3.359 -1.018 1.00 92.38 104 ILE A N 1
ATOM 848 C CA . ILE A 1 104 ? 13.719 3.942 -1.236 1.00 92.38 104 ILE A CA 1
ATOM 849 C C . ILE A 1 104 ? 13.825 5.459 -1.426 1.00 92.38 104 ILE A C 1
ATOM 851 O O . ILE A 1 104 ? 13.282 6.008 -2.389 1.00 92.38 104 ILE A O 1
ATOM 855 N N . ALA A 1 105 ? 14.601 6.141 -0.582 1.00 92.62 105 ALA A N 1
ATOM 856 C CA . ALA A 1 105 ? 14.760 7.591 -0.647 1.00 92.62 105 ALA A CA 1
ATOM 857 C C . ALA A 1 105 ? 15.336 8.063 -1.995 1.00 92.62 105 ALA A C 1
ATOM 859 O O . ALA A 1 105 ? 14.867 9.054 -2.567 1.00 92.62 105 ALA A O 1
ATOM 860 N N . ASP A 1 106 ? 16.336 7.366 -2.536 1.00 92.94 106 ASP A N 1
ATOM 861 C CA . ASP A 1 106 ? 16.935 7.715 -3.826 1.00 92.94 106 ASP A CA 1
ATOM 862 C C . ASP A 1 106 ? 16.008 7.416 -5.008 1.00 92.94 106 ASP A C 1
ATOM 864 O O . ASP A 1 106 ? 15.899 8.235 -5.931 1.00 92.94 106 ASP A O 1
ATOM 868 N N . MET A 1 107 ? 15.277 6.299 -4.954 1.00 92.94 107 MET A N 1
ATOM 869 C CA . MET A 1 107 ? 14.251 5.972 -5.942 1.00 92.94 107 MET A CA 1
ATOM 870 C C . MET A 1 107 ? 13.158 7.053 -5.971 1.00 92.94 107 MET A C 1
ATOM 872 O O . MET A 1 107 ? 12.849 7.587 -7.040 1.00 92.94 107 MET A O 1
ATOM 876 N N . ILE A 1 108 ? 12.647 7.475 -4.809 1.00 93.56 108 ILE A N 1
ATOM 877 C CA . ILE A 1 108 ? 11.648 8.550 -4.692 1.00 93.56 108 ILE A CA 1
ATOM 878 C C . ILE A 1 108 ? 12.179 9.863 -5.274 1.00 93.56 108 ILE A C 1
ATOM 880 O O . ILE A 1 108 ? 11.498 10.499 -6.085 1.00 93.56 108 ILE A O 1
ATOM 884 N N . LYS A 1 109 ? 13.408 10.276 -4.922 1.00 94.44 109 LYS A N 1
ATOM 885 C CA . LYS A 1 109 ? 14.028 11.506 -5.459 1.00 94.44 109 LYS A CA 1
ATOM 886 C C . LYS A 1 109 ? 14.059 11.506 -6.984 1.00 94.44 109 LYS A C 1
ATOM 888 O O . LYS A 1 109 ? 13.815 12.548 -7.598 1.00 94.44 109 LYS A O 1
ATOM 893 N N . ILE A 1 110 ? 14.359 10.360 -7.595 1.00 94.00 110 ILE A N 1
ATOM 894 C CA . ILE A 1 110 ? 14.369 10.200 -9.049 1.00 94.00 110 ILE A CA 1
ATOM 895 C C . ILE A 1 110 ? 12.947 10.258 -9.596 1.00 94.00 110 ILE A C 1
ATOM 897 O O . ILE A 1 110 ? 12.673 11.109 -10.443 1.00 94.00 110 ILE A O 1
ATOM 901 N N . LEU A 1 111 ? 12.032 9.426 -9.092 1.00 93.81 111 LEU A N 1
ATOM 902 C CA . LEU A 1 111 ? 10.655 9.320 -9.585 1.00 93.81 111 LEU A CA 1
ATOM 903 C C . LEU A 1 111 ? 9.869 10.633 -9.452 1.00 93.81 111 LEU A C 1
ATOM 905 O O . LEU A 1 111 ? 9.088 10.967 -10.342 1.00 93.81 111 LEU A O 1
ATOM 909 N N . ARG A 1 112 ? 10.147 11.457 -8.433 1.00 93.56 112 ARG A N 1
ATOM 910 C CA . ARG A 1 112 ? 9.586 12.817 -8.283 1.00 93.56 112 ARG A CA 1
ATOM 911 C C . ARG A 1 112 ? 9.967 13.777 -9.412 1.00 93.56 112 ARG A C 1
ATOM 913 O O . ARG A 1 112 ? 9.360 14.835 -9.560 1.00 93.56 112 ARG A O 1
ATOM 920 N N . ARG A 1 113 ? 10.971 13.450 -10.232 1.00 93.69 113 ARG A N 1
ATOM 921 C CA . ARG A 1 113 ? 11.335 14.257 -11.410 1.00 93.69 113 ARG A CA 1
ATOM 922 C C . ARG A 1 113 ? 10.467 13.953 -12.627 1.00 93.69 113 ARG A C 1
ATOM 924 O O . ARG A 1 113 ? 10.555 14.711 -13.601 1.00 93.69 113 ARG A O 1
ATOM 931 N N . ALA A 1 114 ? 9.684 12.878 -12.604 1.00 91.69 114 ALA A N 1
ATOM 932 C CA . ALA A 1 114 ? 8.763 12.515 -13.670 1.00 91.69 114 ALA A CA 1
ATOM 933 C C . ALA A 1 114 ? 7.443 13.281 -13.545 1.00 91.69 114 ALA A C 1
ATOM 935 O O . ALA A 1 114 ? 6.928 13.497 -12.449 1.00 91.69 114 ALA A O 1
ATOM 936 N N . LYS A 1 115 ? 6.872 13.676 -14.683 1.00 90.19 115 LYS A N 1
ATOM 937 C CA . LYS A 1 115 ? 5.461 14.075 -14.744 1.00 90.19 115 LYS A CA 1
ATOM 938 C C . LYS A 1 115 ? 4.589 12.829 -14.819 1.00 90.19 115 LYS A C 1
ATOM 940 O O . LYS A 1 115 ? 5.051 11.779 -15.255 1.00 90.19 115 LYS A O 1
ATOM 945 N N . SER A 1 116 ? 3.314 12.949 -14.464 1.00 84.12 116 SER A N 1
ATOM 946 C CA . SER A 1 116 ? 2.369 11.826 -14.547 1.00 84.12 116 SER A CA 1
ATOM 947 C C . SER A 1 116 ? 2.236 11.249 -15.957 1.00 84.12 116 SER A C 1
ATOM 949 O O . SER A 1 116 ? 2.050 10.052 -16.096 1.00 84.12 116 SER A O 1
ATOM 951 N N . SER A 1 117 ? 2.389 12.077 -16.994 1.00 87.88 117 SER A N 1
ATOM 952 C CA . SER A 1 117 ? 2.356 11.653 -18.400 1.00 87.88 117 SER A CA 1
ATOM 953 C C . SER A 1 117 ? 3.697 11.136 -18.942 1.00 87.88 117 SER A C 1
ATOM 955 O O . SER A 1 117 ? 3.793 10.842 -20.133 1.00 87.88 117 SER A O 1
ATOM 957 N N . ASP A 1 118 ? 4.759 11.120 -18.131 1.00 92.25 118 ASP A N 1
ATOM 958 C CA . ASP A 1 118 ? 6.050 10.573 -18.549 1.00 92.25 118 ASP A CA 1
ATOM 959 C C . ASP A 1 118 ? 6.011 9.046 -18.436 1.00 92.25 118 ASP A C 1
ATOM 961 O O . ASP A 1 118 ? 5.654 8.507 -17.387 1.00 92.25 118 ASP A O 1
ATOM 965 N N . LYS A 1 119 ? 6.485 8.354 -19.478 1.00 93.94 119 LYS A N 1
ATOM 966 C CA . LYS A 1 119 ? 6.712 6.908 -19.406 1.00 93.94 119 LYS A CA 1
ATOM 967 C C . LYS A 1 119 ? 7.932 6.622 -18.542 1.00 93.94 119 LYS A C 1
ATOM 969 O O . LYS A 1 119 ? 8.980 7.248 -18.742 1.00 93.94 119 LYS A O 1
ATOM 974 N N . ILE A 1 120 ? 7.816 5.647 -17.650 1.00 95.94 120 ILE A N 1
ATOM 975 C CA . ILE A 1 120 ? 8.920 5.123 -16.848 1.00 95.94 120 ILE A CA 1
ATOM 976 C C . ILE A 1 120 ? 9.317 3.764 -17.394 1.00 95.94 120 ILE A C 1
ATOM 978 O O . ILE A 1 120 ? 8.461 2.909 -17.590 1.00 95.94 120 ILE A O 1
ATOM 982 N N . ILE A 1 121 ? 10.610 3.568 -17.634 1.00 95.69 121 ILE A N 1
ATOM 983 C CA . ILE A 1 121 ? 11.164 2.268 -18.007 1.00 95.69 121 ILE A CA 1
ATOM 984 C C . ILE A 1 121 ? 12.207 1.874 -16.973 1.00 95.69 121 ILE A C 1
ATOM 986 O O . ILE A 1 121 ? 13.178 2.611 -16.782 1.00 95.69 121 ILE A O 1
ATOM 990 N N . LEU A 1 122 ? 12.002 0.727 -16.336 1.00 94.88 122 LEU A N 1
ATOM 991 C CA . LEU A 1 122 ? 13.013 0.030 -15.555 1.00 94.88 122 LEU A CA 1
ATOM 992 C C . LEU A 1 122 ? 13.699 -0.984 -16.466 1.00 94.88 122 LEU A C 1
ATOM 994 O O . LEU A 1 122 ? 13.026 -1.758 -17.142 1.00 94.88 122 LEU A O 1
ATOM 998 N N . GLU A 1 123 ? 15.024 -0.944 -16.519 1.00 92.56 123 GLU A N 1
ATOM 999 C CA . GLU A 1 123 ? 15.828 -1.817 -17.372 1.00 92.5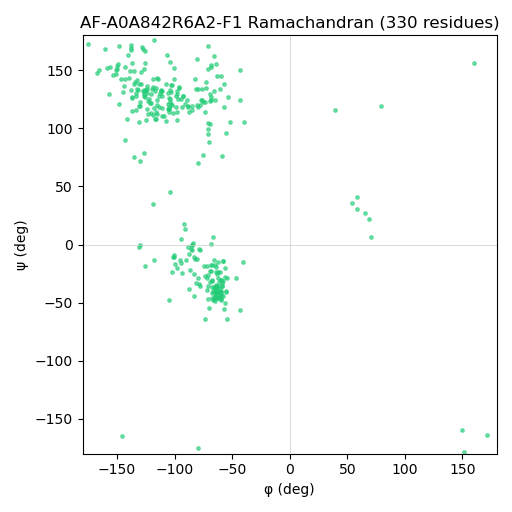6 123 GLU A CA 1
ATOM 1000 C C . GLU A 1 123 ? 17.052 -2.312 -16.612 1.00 92.56 123 GLU A C 1
ATOM 1002 O O . GLU A 1 123 ? 17.790 -1.509 -16.034 1.00 92.56 123 GLU A O 1
ATOM 1007 N N . HIS A 1 124 ? 17.313 -3.611 -16.695 1.00 89.81 124 HIS A N 1
ATOM 1008 C CA . HIS A 1 124 ? 18.587 -4.198 -16.299 1.00 89.81 124 HIS A CA 1
ATOM 1009 C C . HIS A 1 124 ? 19.253 -4.883 -17.495 1.00 89.81 124 HIS A C 1
ATOM 1011 O O . HIS A 1 124 ? 18.588 -5.431 -18.376 1.00 89.81 124 HIS A O 1
ATOM 1017 N N . GLN A 1 125 ? 20.578 -4.759 -17.552 1.00 84.81 125 GLN A N 1
ATOM 1018 C CA . GLN A 1 125 ? 21.411 -5.203 -18.663 1.00 84.81 125 GLN A CA 1
ATOM 1019 C C . GLN A 1 125 ? 22.513 -6.112 -18.124 1.00 84.81 125 GLN A C 1
ATOM 1021 O O . GLN A 1 125 ? 23.262 -5.684 -17.242 1.00 84.81 125 GLN A O 1
ATOM 1026 N N . SER A 1 126 ? 22.693 -7.295 -18.719 1.00 78.56 126 SER A N 1
ATOM 1027 C CA . SER A 1 126 ? 23.659 -8.312 -18.257 1.00 78.56 126 SER A CA 1
ATOM 1028 C C . SER A 1 126 ? 25.100 -7.796 -18.168 1.00 78.56 126 SER A C 1
ATOM 1030 O O . SER A 1 126 ? 25.902 -8.242 -17.353 1.00 78.56 126 SER A O 1
ATOM 1032 N N . GLU A 1 127 ? 25.447 -6.806 -18.994 1.00 79.00 127 GLU A N 1
ATOM 1033 C CA . GLU A 1 127 ? 26.770 -6.175 -19.005 1.00 79.00 127 GLU A CA 1
ATOM 1034 C C . GLU A 1 127 ? 27.086 -5.322 -17.767 1.00 79.00 127 GLU A C 1
ATOM 1036 O O . GLU A 1 127 ? 28.257 -5.073 -17.480 1.00 79.00 127 GLU A O 1
ATOM 1041 N N . ASN A 1 128 ? 26.063 -4.851 -17.052 1.00 81.12 128 ASN A N 1
ATOM 1042 C CA . ASN A 1 128 ? 26.202 -4.027 -15.857 1.00 81.12 128 ASN A CA 1
ATOM 1043 C C . ASN A 1 128 ? 25.339 -4.632 -14.738 1.00 81.12 128 ASN A C 1
ATOM 1045 O O . ASN A 1 128 ? 24.328 -4.040 -14.365 1.00 81.12 128 ASN A O 1
ATOM 1049 N N . PRO A 1 129 ? 25.739 -5.785 -14.171 1.00 75.94 129 PRO A N 1
ATOM 1050 C CA . PRO A 1 129 ? 24.897 -6.561 -13.258 1.00 75.94 129 PRO A CA 1
ATOM 1051 C C . PRO A 1 129 ? 24.495 -5.793 -11.990 1.00 75.94 129 PRO A C 1
ATOM 1053 O O . PRO A 1 129 ? 23.463 -6.086 -11.397 1.00 75.94 129 PRO A O 1
ATOM 1056 N N . ASN A 1 130 ? 25.276 -4.779 -11.604 1.00 79.62 130 ASN A N 1
ATOM 1057 C CA . ASN A 1 130 ? 25.026 -3.944 -10.428 1.00 79.62 130 ASN A CA 1
ATOM 1058 C C . ASN A 1 130 ? 24.263 -2.653 -10.749 1.00 79.62 130 ASN A C 1
ATOM 1060 O O . ASN A 1 130 ? 24.138 -1.804 -9.871 1.00 79.62 130 ASN A O 1
ATOM 1064 N N . ASP A 1 131 ? 23.818 -2.444 -11.987 1.00 86.81 131 ASP A N 1
ATOM 1065 C CA . ASP A 1 131 ? 23.154 -1.210 -12.389 1.00 86.81 131 ASP A CA 1
ATOM 1066 C C . ASP A 1 131 ? 21.689 -1.467 -12.726 1.00 86.81 131 ASP A C 1
ATOM 1068 O O . ASP A 1 131 ? 21.373 -2.306 -13.564 1.00 86.81 131 ASP A O 1
ATOM 1072 N N . ILE A 1 132 ? 20.800 -0.657 -12.154 1.00 90.25 132 ILE A N 1
ATOM 1073 C CA . ILE A 1 132 ? 19.434 -0.510 -12.654 1.00 90.25 132 ILE A CA 1
ATOM 1074 C C . ILE A 1 132 ? 19.327 0.811 -13.415 1.00 90.25 132 ILE A C 1
ATOM 1076 O O . ILE A 1 132 ? 19.773 1.873 -12.958 1.00 90.25 132 ILE A O 1
ATOM 1080 N N . LEU A 1 133 ? 18.756 0.755 -14.615 1.00 92.88 133 LEU A N 1
ATOM 1081 C CA . LEU A 1 133 ? 18.476 1.930 -15.423 1.00 92.88 133 LEU A CA 1
ATOM 1082 C C . LEU A 1 133 ? 17.019 2.339 -15.235 1.00 92.88 133 LEU A C 1
ATOM 1084 O O . LEU A 1 133 ? 16.106 1.543 -15.425 1.00 92.88 133 LEU A O 1
ATOM 1088 N N . ILE A 1 134 ? 16.812 3.618 -14.934 1.00 94.75 134 ILE A N 1
ATOM 1089 C CA . ILE A 1 134 ? 15.488 4.236 -14.875 1.00 94.75 134 ILE A CA 1
ATOM 1090 C C . ILE A 1 134 ? 15.427 5.277 -15.981 1.00 94.75 134 ILE A C 1
ATOM 1092 O O . ILE A 1 134 ? 16.125 6.299 -15.947 1.00 94.75 134 ILE A O 1
ATOM 1096 N N . ARG A 1 135 ? 14.594 5.033 -16.989 1.00 95.25 135 ARG A N 1
ATOM 1097 C CA . ARG A 1 135 ? 14.382 5.972 -18.090 1.00 95.25 135 ARG A CA 1
ATOM 1098 C C . ARG A 1 135 ? 13.058 6.685 -17.927 1.00 95.25 135 ARG A C 1
ATOM 1100 O O . ARG A 1 135 ? 12.031 6.055 -17.730 1.00 95.25 135 ARG A O 1
ATOM 1107 N N . MET A 1 136 ? 13.093 8.001 -18.087 1.00 95.56 136 MET A N 1
ATOM 1108 C CA . MET A 1 136 ? 11.899 8.838 -18.155 1.00 95.56 136 MET A CA 1
ATOM 1109 C C . MET A 1 136 ? 11.773 9.371 -19.570 1.00 95.56 136 MET A C 1
ATOM 1111 O O . MET A 1 136 ? 12.662 10.094 -20.041 1.00 95.56 136 MET A O 1
ATOM 1115 N N . ILE A 1 137 ? 10.692 9.008 -20.248 1.00 94.38 137 ILE A N 1
ATOM 1116 C CA . ILE A 1 137 ? 10.442 9.400 -21.631 1.00 94.38 137 ILE A CA 1
ATOM 1117 C C . ILE A 1 137 ? 9.212 10.297 -21.678 1.00 94.38 137 ILE A C 1
ATOM 1119 O O . ILE A 1 137 ? 8.110 9.891 -21.327 1.00 94.38 137 ILE A O 1
ATOM 1123 N N . SER A 1 138 ? 9.432 11.513 -22.166 1.00 92.75 138 SER A N 1
ATOM 1124 C CA . SER A 1 138 ? 8.403 12.508 -22.470 1.00 92.75 138 SER A CA 1
ATOM 1125 C C . SER A 1 138 ? 8.414 12.827 -23.967 1.00 92.75 138 SER A C 1
ATOM 1127 O O . SER A 1 138 ? 9.294 12.373 -24.705 1.00 92.75 138 SER A O 1
ATOM 1129 N N . ASP A 1 139 ? 7.475 13.659 -24.408 1.00 90.00 139 ASP A N 1
ATOM 1130 C CA . ASP A 1 139 ? 7.442 14.236 -25.756 1.00 90.00 139 ASP A CA 1
ATOM 1131 C C . ASP A 1 139 ? 8.708 15.052 -26.088 1.00 90.00 139 ASP A C 1
ATOM 1133 O O . ASP A 1 139 ? 9.192 15.041 -27.219 1.00 90.00 139 ASP A O 1
ATOM 1137 N N . LYS A 1 140 ? 9.264 15.745 -25.089 1.00 91.75 140 LYS A N 1
ATOM 1138 C CA . LYS A 1 140 ? 10.349 16.727 -25.253 1.00 91.75 140 LYS A CA 1
ATOM 1139 C C . LYS A 1 140 ? 11.725 16.220 -24.853 1.00 91.75 140 LYS A C 1
ATOM 1141 O O . LYS A 1 140 ? 12.731 16.793 -25.264 1.00 91.75 140 LYS A O 1
ATOM 1146 N N . SER A 1 141 ? 11.796 15.210 -23.995 1.00 93.31 141 SER A N 1
ATOM 1147 C CA . SER A 1 141 ? 13.053 14.796 -23.377 1.00 93.31 141 SER A CA 1
ATOM 1148 C C . SER A 1 141 ? 13.079 13.315 -23.030 1.00 93.31 141 SER A C 1
ATOM 1150 O O . SER A 1 141 ? 12.056 12.711 -22.698 1.00 93.31 141 SER A O 1
ATOM 1152 N N . LYS A 1 142 ? 14.286 12.753 -23.070 1.00 94.88 142 LYS A N 1
ATOM 1153 C CA . LYS A 1 142 ? 14.606 11.426 -22.551 1.00 94.88 142 LYS A CA 1
ATOM 1154 C C . LYS A 1 142 ? 15.670 11.597 -21.483 1.00 94.88 142 LYS A C 1
ATOM 1156 O O . LYS A 1 142 ? 16.731 12.154 -21.757 1.00 94.88 142 LYS A O 1
ATOM 1161 N N . ARG A 1 143 ? 15.379 11.141 -20.271 1.00 95.00 143 ARG A N 1
ATOM 1162 C CA . ARG A 1 143 ? 16.315 11.144 -19.143 1.00 95.00 143 ARG A CA 1
ATOM 1163 C C . ARG A 1 143 ? 16.629 9.702 -18.788 1.00 95.00 143 ARG A C 1
ATOM 1165 O O . ARG A 1 143 ? 15.758 8.843 -18.882 1.00 95.00 143 ARG A O 1
ATOM 1172 N N . THR A 1 144 ? 17.870 9.422 -18.423 1.00 95.06 144 THR A N 1
ATOM 1173 C CA . THR A 1 144 ? 18.299 8.088 -17.999 1.00 95.06 144 THR A CA 1
ATOM 1174 C C . THR A 1 144 ? 19.115 8.246 -16.734 1.00 95.06 144 THR A C 1
ATOM 1176 O O . THR A 1 144 ? 20.164 8.886 -16.749 1.00 95.06 144 THR A O 1
ATOM 1179 N N . PHE A 1 145 ? 18.598 7.685 -15.651 1.00 93.69 145 PHE A N 1
ATOM 1180 C CA . PHE A 1 145 ? 19.296 7.541 -14.389 1.00 93.69 145 PHE A CA 1
ATOM 1181 C C . PHE A 1 145 ? 19.885 6.138 -14.356 1.00 93.69 145 PHE A C 1
ATOM 1183 O O . PHE A 1 145 ? 19.228 5.178 -14.751 1.00 93.69 145 PHE A O 1
ATOM 1190 N N . ARG A 1 146 ? 21.136 6.038 -13.923 1.00 91.25 146 ARG A N 1
ATOM 1191 C CA . ARG A 1 146 ? 21.820 4.771 -13.690 1.00 91.25 146 ARG A CA 1
ATOM 1192 C C . ARG A 1 146 ? 22.116 4.718 -12.204 1.00 91.25 146 ARG A C 1
ATOM 1194 O O . ARG A 1 146 ? 22.940 5.499 -11.729 1.00 91.25 146 ARG A O 1
ATOM 1201 N N . LEU A 1 147 ? 21.399 3.859 -11.497 1.00 86.81 147 LEU A N 1
ATOM 1202 C CA . LEU A 1 147 ? 21.593 3.638 -10.075 1.00 86.81 147 LEU A CA 1
ATOM 1203 C C . LEU A 1 147 ? 22.403 2.374 -9.873 1.00 86.81 147 LEU A C 1
ATOM 1205 O O . LEU A 1 147 ? 22.211 1.392 -10.585 1.00 86.81 147 LEU A O 1
ATOM 1209 N N . LYS A 1 148 ? 23.281 2.406 -8.876 1.00 83.69 148 LYS A N 1
ATOM 1210 C CA . LYS A 1 148 ? 23.895 1.190 -8.365 1.00 83.69 148 LYS A CA 1
ATOM 1211 C C . LYS A 1 148 ? 22.831 0.456 -7.552 1.00 83.69 148 LYS A C 1
ATOM 1213 O O . LYS A 1 148 ? 22.390 0.978 -6.533 1.00 83.69 148 LYS A O 1
ATOM 1218 N N . SER A 1 149 ? 22.410 -0.713 -8.019 1.00 71.06 149 SER A N 1
ATOM 1219 C CA . SER A 1 149 ? 21.691 -1.676 -7.192 1.00 71.06 149 SER A CA 1
ATOM 1220 C C . SER A 1 149 ? 22.684 -2.222 -6.176 1.00 71.06 149 SER A C 1
ATOM 1222 O O . SER A 1 149 ? 23.784 -2.644 -6.548 1.00 71.06 149 SER A O 1
ATOM 1224 N N . LYS A 1 150 ? 22.323 -2.223 -4.894 1.00 63.66 150 LYS A N 1
ATOM 1225 C CA . LYS A 1 150 ? 23.084 -3.009 -3.922 1.00 63.66 150 LYS A CA 1
ATOM 1226 C C . LYS A 1 150 ? 22.895 -4.486 -4.271 1.00 63.66 150 LYS A C 1
ATOM 1228 O O . LYS A 1 150 ? 21.788 -4.920 -4.589 1.00 63.66 150 LYS A O 1
ATOM 1233 N N . THR A 1 151 ? 23.995 -5.228 -4.324 1.00 48.38 151 THR A N 1
ATOM 1234 C CA . THR A 1 151 ? 23.989 -6.659 -4.638 1.00 48.38 151 THR A CA 1
ATOM 1235 C C . THR A 1 151 ? 23.332 -7.468 -3.522 1.00 48.38 151 THR A C 1
ATOM 1237 O O . THR A 1 151 ? 23.397 -7.110 -2.353 1.00 48.38 151 THR A O 1
ATOM 1240 N N . VAL A 1 152 ? 22.777 -8.609 -3.931 1.00 49.81 152 VAL A N 1
ATOM 1241 C CA . VAL A 1 152 ? 22.094 -9.693 -3.197 1.00 49.81 152 VAL A CA 1
ATOM 1242 C C . VAL A 1 152 ? 22.700 -10.112 -1.843 1.00 49.81 152 VAL A C 1
ATOM 1244 O O . VAL A 1 152 ? 22.023 -10.804 -1.096 1.00 49.81 152 VAL A O 1
ATOM 1247 N N . SER A 1 153 ? 23.934 -9.736 -1.500 1.00 48.72 153 SER A N 1
ATOM 1248 C CA . SER A 1 153 ? 24.639 -10.268 -0.325 1.00 48.72 153 SER A CA 1
ATOM 1249 C C . SER A 1 153 ? 24.116 -9.783 1.030 1.00 48.72 153 SER A C 1
ATOM 1251 O O . SER A 1 153 ? 24.397 -10.447 2.024 1.00 48.72 153 SER A O 1
ATOM 1253 N N . ASP A 1 154 ? 23.357 -8.682 1.070 1.00 51.69 154 ASP A N 1
ATOM 1254 C CA . ASP A 1 154 ? 22.982 -8.025 2.335 1.00 51.69 154 ASP A CA 1
ATOM 1255 C C . ASP A 1 154 ? 21.457 -8.002 2.580 1.00 51.69 154 ASP A C 1
ATOM 1257 O O . ASP A 1 154 ? 21.023 -7.732 3.694 1.00 51.69 154 ASP A O 1
ATOM 1261 N N . MET A 1 155 ? 20.638 -8.306 1.561 1.00 59.28 155 MET A N 1
ATOM 1262 C CA . MET A 1 155 ? 19.169 -8.291 1.631 1.00 59.28 155 MET A CA 1
ATOM 1263 C C . MET A 1 155 ? 18.577 -9.586 1.060 1.00 59.28 155 MET A C 1
ATOM 1265 O O . MET A 1 155 ? 19.014 -10.042 -0.003 1.00 59.28 155 MET A O 1
ATOM 1269 N N . GLY A 1 156 ? 17.55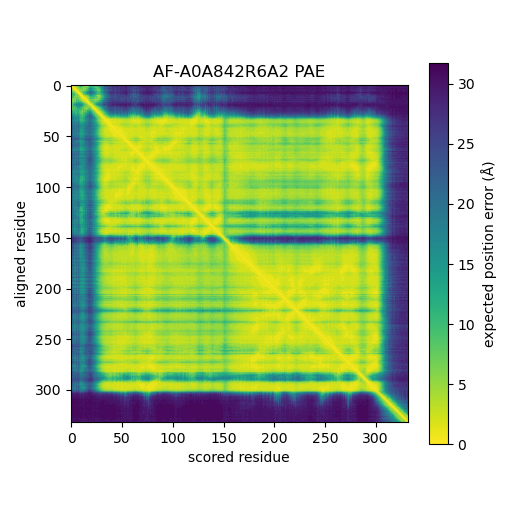8 -10.129 1.732 1.00 64.25 156 GLY A N 1
ATOM 1270 C CA . GLY A 1 156 ? 16.922 -11.427 1.479 1.00 64.25 156 GLY A CA 1
ATOM 1271 C C . GLY A 1 156 ? 16.640 -11.815 0.025 1.00 64.25 156 GLY A C 1
ATOM 1272 O O . GLY A 1 156 ? 16.464 -10.973 -0.860 1.00 64.25 156 GLY A O 1
ATOM 1273 N N . GLY A 1 157 ? 16.656 -13.120 -0.257 1.00 80.12 157 GLY A N 1
ATOM 1274 C CA . GLY A 1 157 ? 16.337 -13.691 -1.576 1.00 80.12 157 GLY A CA 1
ATOM 1275 C C . GLY A 1 157 ? 14.833 -13.801 -1.857 1.00 80.12 157 GLY A C 1
ATOM 1276 O O . GLY A 1 157 ? 14.016 -13.396 -1.039 1.00 80.12 157 GLY A O 1
ATOM 1277 N N . MET A 1 158 ? 14.471 -14.398 -2.999 1.00 82.75 158 MET A N 1
ATOM 1278 C CA . MET A 1 158 ? 13.067 -14.681 -3.348 1.00 82.75 158 MET A CA 1
ATOM 1279 C C . MET A 1 158 ? 12.386 -15.572 -2.298 1.00 82.75 158 MET A C 1
ATOM 1281 O O . MET A 1 158 ? 11.243 -15.330 -1.942 1.00 82.75 158 MET A O 1
ATOM 1285 N N . GLU A 1 159 ? 13.120 -16.523 -1.710 1.00 86.19 159 GLU A N 1
ATOM 1286 C CA . GLU A 1 159 ? 12.621 -17.364 -0.610 1.00 86.19 159 GLU A CA 1
ATOM 1287 C C . GLU A 1 159 ? 12.199 -16.559 0.632 1.00 86.19 159 GLU A C 1
ATOM 1289 O O . GLU A 1 159 ? 11.354 -17.004 1.403 1.00 86.19 159 GLU A O 1
ATOM 1294 N N . GLU A 1 160 ? 12.822 -15.406 0.895 1.00 85.50 160 GLU A N 1
ATOM 1295 C CA . GLU A 1 160 ? 12.411 -14.537 2.005 1.00 85.50 160 GLU A CA 1
ATOM 1296 C C . GLU A 1 160 ? 11.180 -13.711 1.644 1.00 85.50 160 GLU A C 1
ATOM 1298 O O . GLU A 1 160 ? 10.333 -13.492 2.504 1.00 85.50 160 GLU A O 1
ATOM 1303 N N . GLU A 1 161 ? 11.053 -13.310 0.380 1.00 87.56 161 GLU A N 1
ATOM 1304 C CA . GLU A 1 161 ? 9.863 -12.629 -0.130 1.00 87.56 161 GLU A CA 1
ATOM 1305 C C . GLU A 1 161 ? 8.628 -13.536 -0.080 1.00 87.56 161 GLU A C 1
ATOM 1307 O O . GLU A 1 161 ? 7.580 -13.137 0.416 1.00 87.56 161 GLU A O 1
ATOM 1312 N N . GLU A 1 162 ? 8.768 -14.794 -0.504 1.00 88.62 162 GLU A N 1
ATOM 1313 C CA . GLU A 1 162 ? 7.699 -15.796 -0.416 1.00 88.62 162 GLU A CA 1
ATOM 1314 C C . GLU A 1 162 ? 7.268 -16.046 1.034 1.00 88.62 162 GLU A C 1
ATOM 1316 O O . GLU A 1 162 ? 6.079 -16.128 1.321 1.00 88.62 162 GLU A O 1
ATOM 1321 N N . LYS A 1 163 ? 8.211 -16.065 1.987 1.00 91.56 163 LYS A N 1
ATOM 1322 C CA . LYS A 1 163 ? 7.868 -16.168 3.416 1.00 91.56 163 LYS A CA 1
ATOM 1323 C C . LYS A 1 163 ? 7.066 -14.971 3.913 1.00 91.56 163 LYS A C 1
ATOM 1325 O O . LYS A 1 163 ? 6.216 -15.148 4.780 1.00 91.56 163 LYS A O 1
ATOM 1330 N N . LYS A 1 164 ? 7.348 -13.757 3.426 1.00 92.31 164 LYS A N 1
ATOM 1331 C CA . LYS A 1 164 ? 6.544 -12.579 3.776 1.00 92.31 164 LYS A CA 1
ATOM 1332 C C . LYS A 1 164 ? 5.127 -12.744 3.231 1.00 92.31 164 LYS A C 1
ATOM 1334 O O . LYS A 1 164 ? 4.183 -12.551 3.982 1.00 92.31 164 LYS A O 1
ATOM 1339 N N . GLU A 1 165 ? 4.959 -13.188 1.990 1.00 91.69 165 GLU A N 1
ATOM 1340 C CA . GLU A 1 165 ? 3.631 -13.503 1.441 1.00 91.69 165 GLU A CA 1
ATOM 1341 C C . GLU A 1 165 ? 2.878 -14.558 2.264 1.00 91.69 165 GLU A C 1
ATOM 1343 O O . GLU A 1 165 ? 1.708 -14.352 2.593 1.00 91.69 165 GLU A O 1
ATOM 1348 N N . ASP A 1 166 ? 3.554 -15.631 2.678 1.00 94.25 166 ASP A N 1
ATOM 1349 C CA . ASP A 1 166 ? 2.970 -16.651 3.555 1.00 94.25 166 ASP A CA 1
ATOM 1350 C C . ASP A 1 166 ? 2.520 -16.056 4.902 1.00 94.25 166 ASP A C 1
ATOM 1352 O O . ASP A 1 166 ? 1.458 -16.411 5.417 1.00 94.25 166 ASP A O 1
ATOM 1356 N N . ILE A 1 167 ? 3.308 -15.139 5.480 1.00 94.81 167 ILE A N 1
ATOM 1357 C CA . ILE A 1 167 ? 2.948 -14.421 6.712 1.00 94.81 167 ILE A CA 1
ATOM 1358 C C . ILE A 1 167 ? 1.690 -13.580 6.490 1.00 94.81 167 ILE A C 1
ATOM 1360 O O . ILE A 1 167 ? 0.780 -13.643 7.315 1.00 94.81 167 ILE A O 1
ATOM 1364 N N . LEU A 1 168 ? 1.607 -12.828 5.386 1.00 95.50 168 LEU A N 1
ATOM 1365 C CA . LEU A 1 168 ? 0.414 -12.043 5.061 1.00 95.50 168 LEU A CA 1
ATOM 1366 C C . LEU A 1 168 ? -0.820 -12.942 5.007 1.00 95.50 168 LEU A C 1
ATOM 1368 O O . LEU A 1 168 ? -1.811 -12.657 5.677 1.00 95.50 168 LEU A O 1
ATOM 1372 N N . GLN A 1 169 ? -0.741 -14.050 4.267 1.00 95.19 169 GLN A N 1
ATOM 1373 C CA . GLN A 1 169 ? -1.856 -14.981 4.133 1.00 95.19 169 GLN A CA 1
ATOM 1374 C C . GLN A 1 169 ? -2.288 -15.544 5.495 1.00 95.19 169 GLN A C 1
ATOM 1376 O O . GLN A 1 169 ? -3.480 -15.580 5.801 1.00 95.19 169 GLN A O 1
ATOM 1381 N N . GLN A 1 170 ? -1.333 -15.939 6.340 1.00 96.31 170 GLN A N 1
ATOM 1382 C CA . GLN A 1 170 ? -1.624 -16.436 7.686 1.00 96.31 170 GLN A CA 1
ATOM 1383 C C . GLN A 1 170 ? -2.303 -15.379 8.562 1.00 96.31 170 GLN A C 1
ATOM 1385 O O . GLN A 1 170 ? -3.229 -15.708 9.306 1.00 96.31 170 GLN A O 1
ATOM 1390 N N . LEU A 1 171 ? -1.871 -14.117 8.487 1.00 95.25 171 LEU A N 1
ATOM 1391 C CA . LEU A 1 171 ? -2.495 -13.018 9.225 1.00 95.25 171 LEU A CA 1
ATOM 1392 C C . LEU A 1 171 ? -3.921 -12.766 8.722 1.00 95.25 171 LEU A C 1
ATOM 1394 O O . LEU A 1 171 ? -4.846 -12.699 9.531 1.00 95.25 171 LEU A O 1
ATOM 1398 N N . GLU A 1 172 ? -4.127 -12.702 7.406 1.00 94.12 172 GLU A N 1
ATOM 1399 C CA . GLU A 1 172 ? -5.460 -12.536 6.821 1.00 94.12 172 GLU A CA 1
ATOM 1400 C C . GLU A 1 172 ? -6.406 -13.675 7.213 1.00 94.12 172 GLU A C 1
ATOM 1402 O O . GLU A 1 172 ? -7.561 -13.429 7.546 1.00 94.12 172 GLU A O 1
ATOM 1407 N N . GLU A 1 173 ? -5.929 -14.920 7.228 1.00 96.12 173 GLU A N 1
ATOM 1408 C CA . GLU A 1 173 ? -6.699 -16.069 7.710 1.00 96.12 173 GLU A CA 1
ATOM 1409 C C . GLU A 1 173 ? -6.997 -15.977 9.213 1.00 96.12 173 GLU A C 1
ATOM 1411 O O . GLU A 1 173 ? -8.120 -16.252 9.633 1.00 96.12 173 GLU A O 1
ATOM 1416 N N . THR A 1 174 ? -6.027 -15.535 10.017 1.00 97.00 174 THR A N 1
ATOM 1417 C CA . THR A 1 174 ? -6.156 -15.405 11.479 1.00 97.00 174 THR A CA 1
ATOM 1418 C C . THR A 1 174 ? -7.180 -14.346 11.891 1.00 97.00 174 THR A C 1
ATOM 1420 O O . THR A 1 174 ? -7.880 -14.519 12.895 1.00 97.00 174 THR A O 1
ATOM 1423 N N . PHE A 1 175 ? -7.262 -13.241 11.146 1.00 95.94 175 PHE A N 1
ATOM 1424 C CA . PHE A 1 175 ? -8.139 -12.111 11.465 1.00 95.94 175 PHE A CA 1
ATOM 1425 C C . PHE A 1 175 ? -9.440 -12.084 10.659 1.00 95.94 175 PHE A C 1
ATOM 1427 O O . PHE A 1 175 ? -10.330 -11.316 11.011 1.00 95.94 175 PHE A O 1
ATOM 1434 N N . ARG A 1 176 ? -9.598 -12.944 9.643 1.00 93.88 176 ARG A N 1
ATOM 1435 C CA . ARG A 1 176 ? -10.762 -12.979 8.738 1.00 93.88 176 ARG A CA 1
ATOM 1436 C C . ARG A 1 176 ? -12.105 -12.834 9.448 1.00 93.88 176 ARG A C 1
ATOM 1438 O O . ARG A 1 176 ? -12.866 -11.934 9.122 1.00 93.88 176 ARG A O 1
ATOM 1445 N N . ASP A 1 177 ? -12.375 -13.708 10.413 1.00 94.81 177 ASP A N 1
ATOM 1446 C CA . ASP A 1 177 ? -13.665 -13.761 11.117 1.00 94.81 177 ASP A CA 1
ATOM 1447 C C . ASP A 1 177 ? -13.744 -12.765 12.290 1.00 94.81 177 ASP A C 1
ATOM 1449 O O . ASP A 1 177 ? -14.750 -12.707 12.994 1.00 94.81 177 ASP A O 1
ATOM 1453 N N . LYS A 1 178 ? -12.667 -12.007 12.531 1.00 96.88 178 LYS A N 1
ATOM 1454 C CA . LYS A 1 178 ? -12.574 -10.984 13.581 1.00 96.88 178 LYS A CA 1
ATOM 1455 C C . LYS A 1 178 ? -12.783 -9.570 13.044 1.00 96.88 178 LYS A C 1
ATOM 1457 O O . LYS A 1 178 ? -13.032 -8.668 13.837 1.00 96.88 178 LYS A O 1
ATOM 1462 N N . PHE A 1 179 ? -12.687 -9.371 11.730 1.00 97.75 179 PHE A N 1
ATOM 1463 C CA . PHE A 1 179 ? -13.089 -8.123 11.094 1.00 97.75 179 PHE A CA 1
ATOM 1464 C C . PHE A 1 179 ? -14.612 -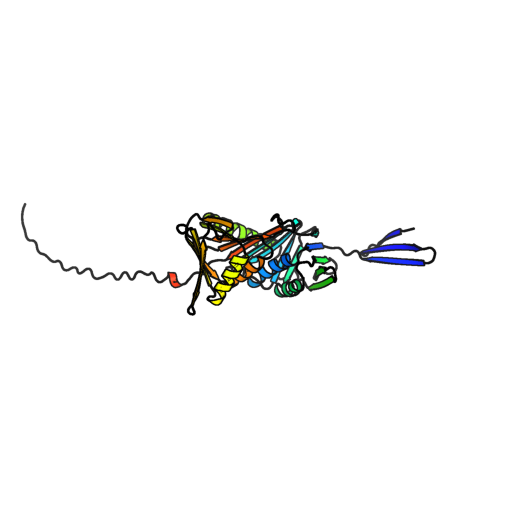8.009 11.123 1.00 97.75 179 PHE A C 1
ATOM 1466 O O . PHE A 1 179 ? -15.311 -8.693 10.376 1.00 97.75 179 PHE A O 1
ATOM 1473 N N . THR A 1 180 ? -15.126 -7.162 12.010 1.00 98.00 180 THR A N 1
ATOM 1474 C CA . THR A 1 180 ? -16.563 -6.924 12.171 1.00 98.00 180 THR A CA 1
ATOM 1475 C C . THR A 1 180 ? -17.075 -5.797 11.280 1.00 98.00 180 THR A C 1
ATOM 1477 O O . THR A 1 180 ? -18.286 -5.705 11.086 1.00 98.00 180 THR A O 1
ATOM 1480 N N . ALA A 1 181 ? -16.186 -4.997 10.685 1.00 98.25 181 ALA A N 1
ATOM 1481 C CA . ALA A 1 181 ? -16.528 -4.002 9.679 1.00 98.25 181 ALA A CA 1
ATOM 1482 C C . ALA A 1 181 ? -15.570 -4.049 8.478 1.00 98.25 181 ALA A C 1
ATOM 1484 O O . ALA A 1 181 ? -14.357 -4.194 8.631 1.00 98.25 181 ALA A O 1
ATOM 1485 N N . SER A 1 182 ? -16.126 -3.899 7.275 1.00 98.19 182 SER A N 1
ATOM 1486 C CA . SER A 1 182 ? -15.403 -3.664 6.022 1.00 98.19 182 SER A CA 1
ATOM 1487 C C . SER A 1 182 ? -16.050 -2.487 5.300 1.00 98.19 182 SER A C 1
ATOM 1489 O O . SER A 1 182 ? -17.239 -2.543 5.002 1.00 98.19 182 SER A O 1
ATOM 1491 N N . ILE A 1 183 ? -15.300 -1.413 5.061 1.00 98.50 183 ILE A N 1
ATOM 1492 C CA . ILE A 1 183 ? -15.809 -0.130 4.558 1.00 98.50 183 ILE A CA 1
ATOM 1493 C C . ILE A 1 183 ? -14.957 0.310 3.370 1.00 98.50 183 ILE A C 1
ATOM 1495 O O . ILE A 1 183 ? -13.747 0.464 3.494 1.00 98.50 183 ILE A O 1
ATOM 1499 N N . THR A 1 184 ? -15.578 0.530 2.216 1.00 98.12 184 THR A N 1
ATOM 1500 C CA . THR A 1 184 ? -14.915 1.009 0.999 1.00 98.12 184 THR A CA 1
ATOM 1501 C C . THR A 1 184 ? -15.208 2.490 0.804 1.00 98.12 184 THR A C 1
ATOM 1503 O O . THR A 1 184 ? -16.367 2.871 0.656 1.00 98.12 184 THR A O 1
ATOM 1506 N N . MET A 1 185 ? -14.176 3.333 0.754 1.00 96.19 185 MET A N 1
ATOM 1507 C CA . MET A 1 185 ? -14.320 4.787 0.615 1.00 96.19 185 MET A CA 1
ATOM 1508 C C . MET A 1 185 ? -13.305 5.396 -0.361 1.00 96.19 185 MET A C 1
ATOM 1510 O O . MET A 1 185 ? -12.384 4.726 -0.836 1.00 96.19 185 MET A O 1
ATOM 1514 N N . ASP A 1 186 ? -13.484 6.679 -0.676 1.00 93.75 186 ASP A N 1
ATOM 1515 C CA . ASP A 1 186 ? -12.521 7.451 -1.463 1.00 93.75 186 ASP A CA 1
ATOM 1516 C C . ASP A 1 186 ? -11.234 7.664 -0.646 1.00 93.75 186 ASP A C 1
ATOM 1518 O O . ASP A 1 186 ? -11.261 8.201 0.465 1.00 93.75 186 ASP A O 1
ATOM 1522 N N . GLY A 1 187 ? -10.087 7.262 -1.200 1.00 92.94 187 GLY A N 1
ATOM 1523 C CA . GLY A 1 187 ? -8.795 7.416 -0.532 1.00 92.94 187 GLY A CA 1
ATOM 1524 C C . GLY A 1 187 ? -8.392 8.877 -0.298 1.00 92.94 187 GLY A C 1
ATOM 1525 O O . GLY A 1 187 ? -7.632 9.151 0.624 1.00 92.94 187 GLY A O 1
ATOM 1526 N N . THR A 1 188 ? -8.913 9.829 -1.081 1.00 93.00 188 THR A N 1
ATOM 1527 C CA . THR A 1 188 ? -8.703 11.267 -0.844 1.00 93.00 188 THR A CA 1
ATOM 1528 C C . THR A 1 188 ? -9.430 11.759 0.401 1.00 93.00 188 THR A C 1
ATOM 1530 O O . THR A 1 188 ? -8.909 12.622 1.096 1.00 93.00 188 THR A O 1
ATOM 1533 N N . MET A 1 189 ? -10.590 11.183 0.727 1.00 94.69 189 MET A N 1
ATOM 1534 C CA . MET A 1 189 ? -11.291 11.503 1.968 1.00 94.69 189 MET A CA 1
ATOM 1535 C C . MET A 1 189 ? -10.492 11.003 3.175 1.00 94.69 189 MET A C 1
ATOM 1537 O O . MET A 1 189 ? -10.275 11.762 4.112 1.00 94.69 189 MET A O 1
ATOM 1541 N N . LEU A 1 190 ? -9.986 9.765 3.125 1.00 95.88 190 LEU A N 1
ATOM 1542 C CA . LEU A 1 190 ? -9.154 9.217 4.200 1.00 95.88 190 LEU A CA 1
ATOM 1543 C C . LEU A 1 190 ? -7.827 9.987 4.370 1.00 95.88 190 LEU A C 1
ATOM 1545 O O . LEU A 1 190 ? -7.371 10.174 5.495 1.00 95.88 190 LEU A O 1
ATOM 1549 N N . ASP A 1 191 ? -7.236 10.475 3.272 1.00 94.94 191 ASP A N 1
ATOM 1550 C CA . ASP A 1 191 ? -6.032 11.328 3.273 1.00 94.94 191 ASP A CA 1
ATOM 1551 C C . ASP A 1 191 ? -6.253 12.639 4.036 1.00 94.94 191 ASP A C 1
ATOM 1553 O O . ASP A 1 191 ? -5.421 13.030 4.851 1.00 94.94 191 ASP A O 1
ATOM 1557 N N . GLU A 1 192 ? -7.385 13.313 3.816 1.00 96.00 192 GLU A N 1
ATOM 1558 C CA . GLU A 1 192 ? -7.710 14.537 4.557 1.00 96.00 192 GLU A CA 1
ATOM 1559 C C . GLU A 1 192 ? -7.959 14.250 6.046 1.00 96.00 192 GLU A C 1
ATOM 1561 O O . GLU A 1 192 ? -7.435 14.972 6.888 1.00 96.00 192 GLU A O 1
ATOM 1566 N N . ILE A 1 193 ? -8.635 13.144 6.385 1.00 97.06 193 ILE A N 1
ATOM 1567 C CA . ILE A 1 193 ? -8.863 12.745 7.786 1.00 97.06 193 ILE A CA 1
ATOM 1568 C C . ILE A 1 193 ? -7.540 12.516 8.523 1.00 97.06 193 ILE A C 1
ATOM 1570 O O . ILE A 1 193 ? -7.380 12.988 9.648 1.00 97.06 193 ILE A O 1
ATOM 1574 N N . MET A 1 194 ? -6.570 11.826 7.910 1.00 96.38 194 MET A N 1
ATOM 1575 C CA . MET A 1 194 ? -5.261 11.640 8.548 1.00 96.38 194 MET A CA 1
ATOM 1576 C C . MET A 1 194 ? -4.529 12.966 8.742 1.00 96.38 194 MET A C 1
ATOM 1578 O O . MET A 1 194 ? -3.936 13.178 9.797 1.00 96.38 194 MET A O 1
ATOM 1582 N N . LYS A 1 195 ? -4.571 13.871 7.756 1.00 95.62 195 LYS A N 1
ATOM 1583 C CA . LYS A 1 195 ? -3.926 15.189 7.874 1.00 95.62 195 LYS A CA 1
ATOM 1584 C C . LYS A 1 195 ? -4.550 16.029 8.977 1.00 95.62 195 LYS A C 1
ATOM 1586 O O . LYS A 1 195 ? -3.805 16.681 9.704 1.00 95.62 195 LYS A O 1
ATOM 1591 N N . ASP A 1 196 ? -5.874 16.002 9.103 1.00 97.00 196 ASP A N 1
ATOM 1592 C CA . ASP A 1 196 ? -6.593 16.693 10.171 1.00 97.00 196 ASP A CA 1
ATOM 1593 C C . ASP A 1 196 ? -6.206 16.115 11.541 1.00 97.00 196 ASP A C 1
ATOM 1595 O O . ASP A 1 196 ? -5.843 16.860 12.451 1.00 97.00 196 ASP A O 1
ATOM 1599 N N . ALA A 1 197 ? -6.178 14.785 11.664 1.00 97.50 197 ALA A N 1
ATOM 1600 C CA . ALA A 1 197 ? -5.782 14.077 12.881 1.00 97.50 197 ALA A CA 1
ATOM 1601 C C . ALA A 1 197 ? -4.326 14.354 13.306 1.00 97.50 197 ALA A C 1
ATOM 1603 O O . ALA A 1 197 ? -4.062 14.596 14.484 1.00 97.50 197 ALA A O 1
ATOM 1604 N N . MET A 1 198 ? -3.390 14.403 12.351 1.00 95.81 198 MET A N 1
ATOM 1605 C CA . MET A 1 198 ? -1.963 14.676 12.595 1.00 95.81 198 MET A CA 1
ATOM 1606 C C . MET A 1 198 ? -1.667 16.092 13.108 1.00 95.81 198 MET A C 1
ATOM 1608 O O . MET A 1 198 ? -0.551 16.361 13.549 1.00 95.81 198 MET A O 1
ATOM 1612 N N . ILE A 1 199 ? -2.625 17.022 13.028 1.00 96.06 199 ILE A N 1
ATOM 1613 C CA . ILE A 1 199 ? -2.484 18.349 13.649 1.00 96.06 199 ILE A CA 1
ATOM 1614 C C . ILE A 1 199 ? -2.596 18.241 15.175 1.00 96.06 199 ILE A C 1
ATOM 1616 O O . ILE A 1 199 ? -2.022 19.073 15.878 1.00 96.06 199 ILE A O 1
ATOM 1620 N N . VAL A 1 200 ? -3.343 17.245 15.661 1.00 97.00 200 VAL A N 1
ATOM 1621 C CA . VAL A 1 200 ? -3.736 17.107 17.065 1.00 97.00 200 VAL A CA 1
ATOM 1622 C C . VAL A 1 200 ? -2.940 16.016 17.771 1.00 97.00 200 VAL A C 1
ATOM 1624 O O . VAL A 1 200 ? -2.433 16.264 18.850 1.00 97.00 200 VAL A O 1
ATOM 1627 N N . SER A 1 201 ? -2.805 14.820 17.195 1.00 96.62 201 SER A N 1
ATOM 1628 C CA . SER A 1 201 ? -2.178 13.685 17.886 1.00 96.62 201 SER A CA 1
ATOM 1629 C C . SER A 1 201 ? -1.245 12.885 16.975 1.00 96.62 201 SER A C 1
ATOM 1631 O O . SER A 1 201 ? -1.256 13.025 15.753 1.00 96.62 201 SER A O 1
ATOM 1633 N N . ASP A 1 202 ? -0.443 12.014 17.588 1.00 95.38 202 ASP A N 1
ATOM 1634 C CA . ASP A 1 202 ? 0.354 10.989 16.904 1.00 95.38 202 ASP A CA 1
ATOM 1635 C C . ASP A 1 202 ? -0.437 9.681 16.702 1.00 95.38 202 ASP A C 1
ATOM 1637 O O . ASP A 1 202 ? 0.028 8.755 16.024 1.00 95.38 202 ASP A O 1
ATOM 1641 N N . THR A 1 203 ? -1.628 9.578 17.300 1.00 96.81 203 THR A N 1
ATOM 1642 C CA . THR A 1 203 ? -2.516 8.418 17.208 1.00 96.81 203 THR A CA 1
ATOM 1643 C C . THR A 1 203 ? -3.907 8.807 16.734 1.00 96.81 203 THR A C 1
ATOM 1645 O O . THR A 1 203 ? -4.350 9.944 16.881 1.00 96.81 203 THR A O 1
ATOM 1648 N N . ILE A 1 204 ? -4.606 7.835 16.158 1.00 98.00 204 ILE A N 1
ATOM 1649 C CA . ILE A 1 204 ? -6.009 7.966 15.794 1.00 98.00 204 ILE A CA 1
ATOM 1650 C C . ILE A 1 204 ? -6.778 6.738 16.257 1.00 98.00 204 ILE A C 1
ATOM 1652 O O . ILE A 1 204 ? -6.393 5.602 15.971 1.00 98.00 204 ILE A O 1
ATOM 1656 N N . ARG A 1 205 ? -7.866 6.974 16.983 1.00 97.81 205 ARG A N 1
ATOM 1657 C CA . ARG A 1 205 ? -8.842 5.963 17.361 1.00 97.81 205 ARG A CA 1
ATOM 1658 C C . ARG A 1 205 ? -9.886 5.872 16.259 1.00 97.81 205 ARG A C 1
ATOM 1660 O O . ARG A 1 205 ? -10.577 6.846 15.967 1.00 97.81 205 ARG A O 1
ATOM 1667 N N . VAL A 1 206 ? -9.990 4.701 15.649 1.00 98.12 206 VAL A N 1
ATOM 1668 C CA . VAL A 1 206 ? -11.009 4.384 14.648 1.00 98.12 206 VAL A CA 1
ATOM 1669 C C . VAL A 1 206 ? -12.047 3.513 15.327 1.00 98.12 206 VAL A C 1
ATOM 1671 O O . VAL A 1 206 ? -11.692 2.465 15.863 1.00 98.12 206 VAL A O 1
ATOM 1674 N N . HIS A 1 207 ? -13.309 3.930 15.323 1.00 96.19 207 HIS A N 1
ATOM 1675 C CA . HIS A 1 207 ? -14.393 3.123 15.871 1.00 96.19 207 HIS A CA 1
ATOM 1676 C C . HIS A 1 207 ? -15.608 3.110 14.945 1.00 96.19 207 HIS A C 1
ATOM 1678 O O . HIS A 1 207 ? -15.968 4.125 14.355 1.00 96.19 207 HIS A O 1
ATOM 1684 N N . VAL A 1 208 ? -16.220 1.938 14.795 1.00 98.12 208 VAL A N 1
ATOM 1685 C CA . VAL A 1 208 ? -17.429 1.722 13.992 1.00 98.12 208 VAL A CA 1
ATOM 1686 C C . VAL A 1 208 ? -18.539 1.310 14.942 1.00 98.12 208 VAL A C 1
ATOM 1688 O O . VAL A 1 208 ? -18.383 0.335 15.680 1.00 98.12 208 VAL A O 1
ATOM 1691 N N . LEU A 1 209 ? -19.644 2.050 14.909 1.00 94.31 209 LEU A N 1
ATOM 1692 C CA . LEU A 1 209 ? -20.816 1.819 15.749 1.00 94.31 209 LEU A CA 1
ATOM 1693 C C . LEU A 1 209 ? -21.935 1.250 14.880 1.00 94.31 209 LEU A C 1
ATOM 1695 O O . LEU A 1 209 ? -22.560 1.968 14.096 1.00 94.31 209 LEU A O 1
ATOM 1699 N N . GLN A 1 210 ? -22.212 -0.048 15.011 1.00 94.62 210 GLN A N 1
ATOM 1700 C CA . GLN A 1 210 ? -23.188 -0.742 14.169 1.00 94.62 210 GLN A CA 1
ATOM 1701 C C . GLN A 1 210 ? -24.599 -0.170 14.341 1.00 94.62 210 GLN A C 1
ATOM 1703 O O . GLN A 1 210 ? -25.341 -0.045 13.368 1.00 94.62 210 GLN A O 1
ATOM 1708 N N . ALA A 1 211 ? -24.984 0.164 15.576 1.00 94.88 211 ALA A N 1
ATOM 1709 C CA . ALA A 1 211 ? -26.319 0.681 15.876 1.00 94.88 211 ALA A CA 1
ATOM 1710 C C . ALA A 1 211 ? -26.567 2.078 15.282 1.00 94.88 211 ALA A C 1
ATOM 1712 O O . ALA A 1 211 ? -27.706 2.409 14.954 1.00 94.88 211 ALA A O 1
ATOM 1713 N N . GLU A 1 212 ? -25.508 2.875 15.154 1.00 95.31 212 GLU A N 1
ATOM 1714 C CA . GLU A 1 212 ? -25.557 4.251 14.654 1.00 95.31 212 GLU A CA 1
ATOM 1715 C C . GLU A 1 212 ? -25.248 4.332 13.153 1.00 95.31 212 GLU A C 1
ATOM 1717 O O . GLU A 1 212 ? -25.570 5.330 12.520 1.00 95.31 212 GLU A O 1
ATOM 1722 N N . ASN A 1 213 ? -24.718 3.252 12.564 1.00 95.94 213 ASN A N 1
ATOM 1723 C CA . ASN A 1 213 ? -24.319 3.159 11.159 1.00 95.94 213 ASN A CA 1
ATOM 1724 C C . ASN A 1 213 ? -23.270 4.216 10.764 1.00 95.94 213 ASN A C 1
ATOM 1726 O O . ASN A 1 213 ? -23.328 4.796 9.679 1.00 95.94 213 ASN A O 1
ATOM 1730 N N . VAL A 1 214 ? -22.302 4.452 11.655 1.00 97.50 214 VAL A N 1
ATOM 1731 C CA . VAL A 1 214 ? -21.227 5.438 11.475 1.00 97.50 214 VAL A CA 1
ATOM 1732 C C . VAL A 1 214 ? -19.845 4.816 11.659 1.00 97.50 214 VAL A C 1
ATOM 1734 O O . VAL A 1 214 ? -19.667 3.863 12.425 1.00 97.50 214 VAL A O 1
ATOM 1737 N N . ILE A 1 215 ? -18.856 5.391 10.974 1.00 98.38 215 ILE A N 1
ATOM 1738 C CA . ILE A 1 215 ? -17.433 5.251 11.301 1.00 98.38 215 ILE A CA 1
ATOM 1739 C C . ILE A 1 215 ? -16.899 6.594 11.792 1.00 98.38 215 ILE A C 1
ATOM 1741 O O . ILE A 1 215 ? -17.090 7.625 11.147 1.00 98.38 215 ILE A O 1
ATOM 1745 N N . ASN A 1 216 ? -16.190 6.550 12.912 1.00 98.00 216 ASN A N 1
ATOM 1746 C CA . ASN A 1 216 ? -15.623 7.706 13.578 1.00 98.00 216 ASN A CA 1
ATOM 1747 C C . ASN A 1 216 ? -14.103 7.607 13.651 1.00 98.00 216 ASN A C 1
ATOM 1749 O O . ASN A 1 216 ? -13.536 6.575 14.025 1.00 98.00 216 ASN A O 1
ATOM 1753 N N . PHE A 1 217 ? -13.459 8.726 13.348 1.00 98.25 217 PHE A N 1
ATOM 1754 C CA . PHE A 1 217 ? -12.023 8.923 13.448 1.00 98.25 217 PHE A CA 1
ATOM 1755 C C . PHE A 1 217 ? -11.755 10.005 14.487 1.00 98.25 217 PHE A C 1
ATOM 1757 O O . PHE A 1 217 ? -12.125 11.161 14.284 1.00 98.25 217 PHE A O 1
ATOM 1764 N N . VAL A 1 218 ? -11.124 9.629 15.596 1.00 98.25 218 VAL A N 1
ATOM 1765 C CA . VAL A 1 218 ? -10.892 10.525 16.731 1.00 98.25 218 VAL A CA 1
ATOM 1766 C C . VAL A 1 218 ? -9.403 10.602 17.022 1.00 98.25 218 VAL A C 1
ATOM 1768 O O . VAL A 1 218 ? -8.765 9.583 17.278 1.00 98.25 218 VAL A O 1
ATOM 1771 N N . ALA A 1 219 ? -8.848 11.807 17.009 1.00 97.94 219 ALA A N 1
ATOM 1772 C CA . ALA A 1 219 ? -7.492 12.079 17.466 1.00 97.94 219 ALA A CA 1
ATOM 1773 C C . ALA A 1 219 ? -7.550 13.129 18.573 1.00 97.94 219 ALA A C 1
ATOM 1775 O O . ALA A 1 219 ? -8.116 14.204 18.388 1.00 97.94 219 ALA A O 1
ATOM 1776 N N . SER A 1 220 ? -6.976 12.805 19.728 1.00 96.31 220 SER A N 1
ATOM 1777 C CA . SER A 1 220 ? -6.985 13.660 20.913 1.00 96.31 220 SER A CA 1
ATOM 1778 C C . SER A 1 220 ? -5.631 13.613 21.605 1.00 96.31 220 SER A C 1
ATOM 1780 O O . SER A 1 220 ? -4.983 12.565 21.648 1.00 96.31 220 SER A O 1
ATOM 1782 N N . ASP A 1 221 ? -5.218 14.756 22.141 1.00 94.44 221 ASP A N 1
ATOM 1783 C CA . ASP A 1 221 ? -4.065 14.905 23.021 1.00 94.44 221 ASP A CA 1
ATOM 1784 C C . ASP A 1 221 ? -4.337 15.998 24.081 1.00 94.44 221 ASP A C 1
ATOM 1786 O O . ASP A 1 221 ? -5.476 16.419 24.293 1.00 94.44 221 ASP A O 1
ATOM 1790 N N . GLU A 1 222 ? -3.301 16.481 24.772 1.00 93.56 222 GLU A N 1
ATOM 1791 C CA . GLU A 1 222 ? -3.443 17.568 25.753 1.00 93.56 222 GLU A CA 1
ATOM 1792 C C . GLU A 1 222 ? -3.786 18.937 25.130 1.00 93.56 222 GLU A C 1
ATOM 1794 O O . GLU A 1 222 ? -4.222 19.853 25.835 1.00 93.56 222 GLU A O 1
ATOM 1799 N N . THR A 1 223 ? -3.563 19.105 23.825 1.00 90.69 223 THR A N 1
ATOM 1800 C CA . THR A 1 223 ? -3.734 20.370 23.106 1.00 90.69 223 THR A CA 1
ATOM 1801 C C . THR A 1 223 ? -5.116 20.510 22.478 1.00 90.69 223 THR A C 1
ATOM 1803 O O . THR A 1 223 ? -5.592 21.640 22.307 1.00 90.69 223 THR A O 1
ATOM 1806 N N . GLY A 1 224 ? -5.790 19.395 22.191 1.00 95.00 224 GLY A N 1
ATOM 1807 C CA . GLY A 1 224 ? -7.158 19.395 21.699 1.00 95.00 224 GLY A CA 1
ATOM 1808 C C . GLY A 1 224 ? -7.659 18.032 21.233 1.00 95.00 224 GLY A C 1
ATOM 1809 O O . GLY A 1 224 ? -7.101 16.982 21.541 1.00 95.00 224 GLY A O 1
ATOM 1810 N N . GLU A 1 225 ? -8.752 18.083 20.478 1.00 97.25 225 GLU A N 1
ATOM 1811 C CA . GLU A 1 225 ? -9.424 16.925 19.903 1.00 97.25 225 GLU A CA 1
ATOM 1812 C C . GLU A 1 225 ? -9.943 17.281 18.507 1.00 97.25 225 GLU A C 1
ATOM 1814 O O . GLU A 1 225 ? -10.407 18.402 18.266 1.00 97.25 225 GLU A O 1
ATOM 1819 N N . VAL A 1 226 ? -9.866 16.317 17.595 1.00 98.12 226 VAL A N 1
ATOM 1820 C CA . VAL A 1 226 ? -10.582 16.316 16.324 1.00 98.12 226 VAL A CA 1
ATOM 1821 C C . VAL A 1 226 ? -11.355 15.011 16.190 1.00 98.12 226 VAL A C 1
ATOM 1823 O O . VAL A 1 226 ? -10.821 13.926 16.419 1.00 98.12 226 VAL A O 1
ATOM 1826 N N . GLU A 1 227 ? -12.617 15.141 15.798 1.00 98.06 227 GLU A N 1
ATOM 1827 C CA . GLU A 1 227 ? -13.525 14.037 15.523 1.00 98.06 227 GLU A CA 1
ATOM 1828 C C . GLU A 1 227 ? -14.093 14.208 14.114 1.00 98.06 227 GLU A C 1
ATOM 1830 O O . GLU A 1 227 ? -14.615 15.270 13.758 1.00 98.06 227 GLU A O 1
ATOM 1835 N N . VAL A 1 228 ? -13.965 13.158 13.307 1.00 97.94 228 VAL A N 1
ATOM 1836 C CA . VAL A 1 228 ? -14.594 13.063 11.992 1.00 97.94 228 VAL A CA 1
ATOM 1837 C C . VAL A 1 228 ? -15.545 11.878 11.995 1.00 97.94 228 VAL A C 1
ATOM 1839 O O . VAL A 1 228 ? -15.110 10.727 12.025 1.00 97.94 228 VAL A O 1
ATOM 1842 N N . GLU A 1 229 ? -16.835 12.186 11.921 1.00 97.75 229 GLU A N 1
ATOM 1843 C CA . GLU A 1 229 ? -17.920 11.217 11.796 1.00 97.75 229 GLU A CA 1
ATOM 1844 C C . GLU A 1 229 ? -18.348 11.080 10.334 1.00 97.75 229 GLU A C 1
ATOM 1846 O O . GLU A 1 229 ? -18.572 12.075 9.632 1.00 97.75 229 GLU A O 1
ATOM 1851 N N . ILE A 1 230 ? -18.471 9.836 9.871 1.00 97.88 230 ILE A N 1
ATOM 1852 C CA . ILE A 1 230 ? -18.970 9.506 8.539 1.00 97.88 230 ILE A CA 1
ATOM 1853 C C . ILE A 1 230 ? -20.164 8.565 8.675 1.00 97.88 230 IL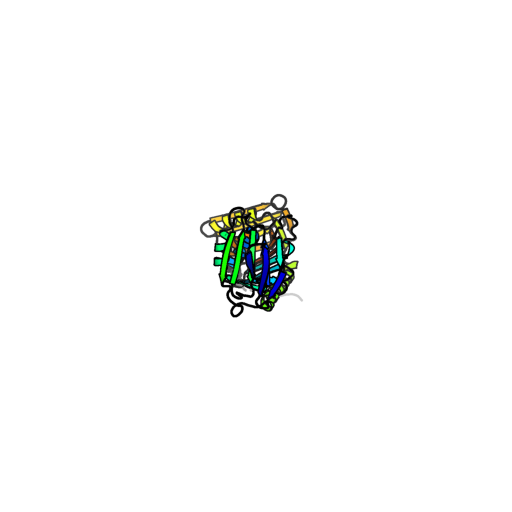E A C 1
ATOM 1855 O O . ILE A 1 230 ? -20.027 7.418 9.100 1.00 97.88 230 ILE A O 1
ATOM 1859 N N . ASP A 1 231 ? -21.319 9.045 8.223 1.00 97.00 231 ASP A N 1
ATOM 1860 C CA . ASP A 1 231 ? -22.507 8.230 7.980 1.00 97.00 231 ASP A CA 1
ATOM 1861 C C . ASP A 1 231 ? -22.237 7.232 6.840 1.00 97.00 231 ASP A C 1
ATOM 1863 O O . ASP A 1 231 ? -21.849 7.628 5.735 1.00 97.00 231 ASP A O 1
ATOM 1867 N N . LEU A 1 232 ? -22.431 5.935 7.094 1.00 97.00 232 LEU A N 1
ATOM 1868 C CA . LEU A 1 232 ? -22.128 4.882 6.123 1.00 97.00 232 LEU A CA 1
ATOM 1869 C C . LEU A 1 232 ? -23.141 4.808 4.965 1.00 97.00 232 LEU A C 1
ATOM 1871 O O . LEU A 1 232 ? -22.774 4.408 3.862 1.00 97.00 232 LEU A O 1
ATOM 1875 N N . ASP A 1 233 ? -24.395 5.227 5.150 1.00 95.50 233 ASP A N 1
ATOM 1876 C CA . ASP A 1 233 ? -25.408 5.194 4.083 1.00 95.50 233 ASP A CA 1
ATOM 1877 C C . ASP A 1 233 ? -25.133 6.237 2.984 1.00 95.50 233 ASP A C 1
ATOM 1879 O O . ASP A 1 233 ? -25.571 6.078 1.839 1.00 95.50 233 ASP A O 1
ATOM 1883 N N . GLY A 1 234 ? -24.435 7.328 3.322 1.00 92.94 234 GLY A N 1
ATOM 1884 C CA . GLY A 1 234 ? -24.201 8.451 2.406 1.00 92.94 234 GLY A CA 1
ATOM 1885 C C . GLY A 1 234 ? -22.744 8.859 2.192 1.00 92.94 234 GLY A C 1
ATOM 1886 O O . GLY A 1 234 ? -22.456 9.564 1.223 1.00 92.94 234 GLY A O 1
ATOM 1887 N N . GLY A 1 235 ? -21.841 8.466 3.086 1.00 93.94 235 GLY A N 1
ATOM 1888 C CA . GLY A 1 235 ? -20.457 8.938 3.120 1.00 93.94 235 GLY A CA 1
ATOM 1889 C C . GLY A 1 235 ? -19.431 7.984 2.512 1.00 93.94 235 GLY A C 1
ATOM 1890 O O . GLY A 1 235 ? -18.291 8.391 2.295 1.00 93.94 235 GLY A O 1
ATOM 1891 N N . VAL A 1 236 ? -19.812 6.738 2.213 1.00 97.31 236 VAL A N 1
ATOM 1892 C CA . VAL A 1 236 ? -18.901 5.708 1.683 1.00 97.31 236 VAL A CA 1
ATOM 1893 C C . VAL A 1 236 ? -19.459 5.053 0.415 1.00 97.31 236 VAL A C 1
ATOM 1895 O O . VAL A 1 236 ? -20.593 5.299 0.009 1.00 97.31 236 VAL A O 1
ATOM 1898 N N . LEU A 1 237 ? -18.634 4.255 -0.266 1.00 96.38 237 LEU A N 1
ATOM 1899 C CA . LEU A 1 237 ? -18.984 3.609 -1.537 1.00 96.38 237 LEU A CA 1
ATOM 1900 C C . LEU A 1 237 ? -19.673 2.255 -1.338 1.00 96.38 237 LEU A C 1
ATOM 1902 O O . LEU A 1 237 ? -20.565 1.907 -2.109 1.00 96.38 237 LEU A O 1
ATOM 1906 N N . ASP A 1 238 ? -19.229 1.490 -0.343 1.00 97.94 238 ASP A N 1
ATOM 1907 C CA . ASP A 1 238 ? -19.797 0.198 0.047 1.00 97.94 238 ASP A CA 1
ATOM 1908 C C . ASP A 1 238 ? -19.391 -0.116 1.489 1.00 97.94 238 ASP A C 1
ATOM 1910 O O . ASP A 1 238 ? -18.329 0.325 1.935 1.00 97.94 238 ASP A O 1
ATOM 1914 N N . TYR A 1 239 ? -20.199 -0.882 2.218 1.00 98.19 239 TYR A N 1
ATOM 1915 C CA . TYR A 1 239 ? -19.848 -1.309 3.568 1.00 98.19 239 TYR A CA 1
ATOM 1916 C C . TYR A 1 239 ? -20.572 -2.590 3.998 1.00 98.19 239 TYR A C 1
ATOM 1918 O O . TYR A 1 239 ? -21.685 -2.895 3.575 1.00 98.19 239 TYR A O 1
ATOM 1926 N N . ASN A 1 240 ? -19.937 -3.332 4.901 1.00 97.81 240 ASN A N 1
ATOM 1927 C CA . ASN A 1 240 ? -20.516 -4.464 5.609 1.00 97.81 240 ASN A CA 1
ATOM 1928 C C . ASN A 1 240 ? -20.103 -4.391 7.081 1.00 97.81 240 ASN A C 1
ATOM 1930 O O . ASN A 1 240 ? -18.919 -4.517 7.388 1.00 97.81 240 ASN A O 1
ATOM 1934 N N . VAL A 1 241 ? -21.074 -4.194 7.976 1.00 97.88 241 VAL A N 1
ATOM 1935 C CA . VAL A 1 241 ? -20.854 -4.077 9.424 1.00 97.88 241 VAL A CA 1
ATOM 1936 C C . VAL A 1 241 ? -21.689 -5.126 10.153 1.00 97.88 241 VAL A C 1
ATOM 1938 O O . VAL A 1 241 ? -22.921 -5.074 10.186 1.00 97.88 241 VAL A O 1
ATOM 1941 N N . THR A 1 242 ? -21.009 -6.099 10.753 1.00 97.00 242 THR A N 1
ATOM 1942 C CA . THR A 1 242 ? -21.612 -7.215 11.495 1.00 97.00 242 THR A CA 1
ATOM 1943 C C . THR A 1 242 ? -21.559 -7.042 13.011 1.00 97.00 242 THR A C 1
ATOM 1945 O O . THR A 1 242 ? -22.212 -7.806 13.718 1.00 97.00 242 THR A O 1
ATOM 1948 N N . GLY A 1 243 ? -20.815 -6.054 13.506 1.00 96.94 243 GLY A N 1
ATOM 1949 C CA . GLY A 1 243 ? -20.719 -5.699 14.920 1.00 96.94 243 GLY A CA 1
ATOM 1950 C C . GLY A 1 243 ? -19.868 -4.449 15.112 1.00 96.94 243 GLY A C 1
ATOM 1951 O O . GLY A 1 243 ? -19.253 -3.976 14.156 1.00 96.94 243 GLY A O 1
ATOM 1952 N N . ASP A 1 244 ? -19.827 -3.945 16.341 1.00 97.75 244 ASP A N 1
ATOM 1953 C CA . ASP A 1 244 ? -18.961 -2.821 16.693 1.00 97.75 244 ASP A CA 1
ATOM 1954 C C . ASP A 1 244 ? -17.480 -3.206 16.534 1.00 97.75 244 ASP A C 1
ATOM 1956 O O . ASP A 1 244 ? -17.100 -4.385 16.573 1.00 97.75 244 ASP A O 1
ATOM 1960 N N . SER A 1 245 ? -16.638 -2.202 16.320 1.00 97.62 245 SER A N 1
ATOM 1961 C CA . SER A 1 245 ? -15.188 -2.374 16.225 1.00 97.62 245 SER A CA 1
ATOM 1962 C C . SER A 1 245 ? -14.474 -1.123 16.687 1.00 97.62 245 SER A C 1
ATOM 1964 O O . SER A 1 245 ? -14.951 -0.024 16.410 1.00 97.62 245 SER A O 1
ATOM 1966 N N . GLU A 1 246 ? -13.305 -1.285 17.295 1.00 97.19 246 GLU A N 1
ATOM 1967 C CA . GLU A 1 246 ? -12.454 -0.162 17.673 1.00 97.19 246 GLU A CA 1
ATOM 1968 C C . GLU A 1 246 ? -10.965 -0.517 17.659 1.00 97.19 246 GLU A C 1
ATOM 1970 O O . GLU A 1 246 ? -10.571 -1.661 17.898 1.00 97.19 246 GLU A O 1
ATOM 1975 N N . GLY A 1 247 ? -10.128 0.480 17.400 1.00 97.00 247 GLY A N 1
ATOM 1976 C CA . GLY A 1 247 ? -8.688 0.360 17.567 1.00 97.00 247 GLY A CA 1
ATOM 1977 C C . GLY A 1 247 ? -7.987 1.709 17.495 1.00 97.00 247 GLY A C 1
ATOM 1978 O O . GLY A 1 247 ? -8.406 2.606 16.759 1.00 97.00 247 GLY A O 1
ATOM 1979 N N . THR A 1 248 ? -6.901 1.838 18.252 1.00 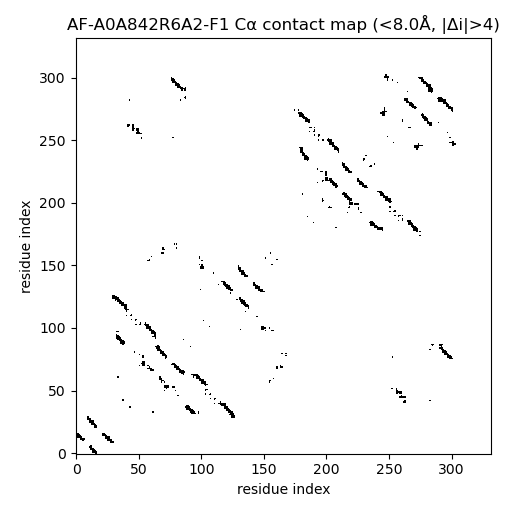97.69 248 THR A N 1
ATOM 1980 C CA . THR A 1 248 ? -6.013 3.006 18.234 1.00 97.69 248 THR A CA 1
ATOM 1981 C C . THR A 1 248 ? -4.800 2.698 17.364 1.00 97.69 248 THR A C 1
ATOM 1983 O O . THR A 1 248 ? -4.128 1.696 17.579 1.00 97.69 248 THR A O 1
ATOM 1986 N N . TYR A 1 249 ? -4.470 3.546 16.392 1.00 97.44 249 TYR A N 1
ATOM 1987 C CA . TYR A 1 249 ? -3.383 3.303 15.438 1.00 97.44 249 TYR A CA 1
ATOM 1988 C C . TYR A 1 249 ? -2.433 4.496 15.353 1.00 97.44 249 TYR A C 1
ATOM 1990 O O . TYR A 1 249 ? -2.834 5.645 15.523 1.00 97.44 249 TYR A O 1
ATOM 1998 N N . ALA A 1 250 ? -1.155 4.235 15.081 1.00 96.12 250 ALA A N 1
ATOM 1999 C CA . ALA A 1 250 ? -0.162 5.289 14.904 1.00 96.12 250 ALA A CA 1
ATOM 2000 C C . ALA A 1 250 ? -0.349 6.004 13.551 1.00 96.12 250 ALA A C 1
ATOM 2002 O O . ALA A 1 250 ? -0.274 5.381 12.490 1.00 96.12 250 ALA A O 1
ATOM 2003 N N . LEU A 1 251 ? -0.541 7.325 13.586 1.00 95.88 251 LEU A N 1
ATOM 2004 C CA . LEU A 1 251 ? -0.888 8.130 12.410 1.00 95.88 251 LEU A CA 1
ATOM 2005 C C . LEU A 1 251 ? 0.212 8.165 11.352 1.00 95.88 251 LEU A C 1
ATOM 2007 O O . LEU A 1 251 ? -0.085 8.095 10.164 1.00 95.88 251 LEU A O 1
ATOM 2011 N N . ASN A 1 252 ? 1.482 8.205 11.760 1.00 93.69 252 ASN A N 1
ATOM 2012 C CA . ASN A 1 252 ? 2.605 8.259 10.817 1.00 93.69 252 ASN A CA 1
ATOM 2013 C C . ASN A 1 252 ? 2.638 7.060 9.852 1.00 93.69 252 ASN A C 1
ATOM 2015 O O . ASN A 1 252 ? 3.038 7.197 8.695 1.00 93.69 252 ASN A O 1
ATOM 2019 N N . PHE A 1 253 ? 2.194 5.892 10.320 1.00 95.00 253 PHE A N 1
ATOM 2020 C CA . PHE A 1 253 ? 2.066 4.692 9.502 1.00 95.00 253 PHE A CA 1
ATOM 2021 C C . PHE A 1 253 ? 0.909 4.819 8.497 1.00 95.00 253 PHE A C 1
ATOM 2023 O O . PHE A 1 253 ? 1.105 4.561 7.307 1.00 95.00 253 PHE A O 1
ATOM 2030 N N . LEU A 1 254 ? -0.262 5.280 8.956 1.00 95.19 254 LEU A N 1
ATOM 2031 C CA . LEU A 1 254 ? -1.460 5.465 8.128 1.00 95.19 254 LEU A CA 1
ATOM 2032 C C . LEU A 1 254 ? -1.288 6.572 7.070 1.00 95.19 254 LEU A C 1
ATOM 2034 O O . LEU A 1 254 ? -1.543 6.331 5.890 1.00 95.19 254 LEU A O 1
ATOM 2038 N N . ASP A 1 255 ? -0.779 7.750 7.445 1.00 92.06 255 ASP A N 1
ATOM 2039 C CA . ASP A 1 255 ? -0.468 8.840 6.502 1.00 92.06 255 ASP A CA 1
ATOM 2040 C C . ASP A 1 255 ? 0.476 8.364 5.396 1.00 92.06 255 ASP A C 1
ATOM 2042 O O . ASP A 1 255 ? 0.318 8.700 4.218 1.00 92.06 255 ASP A O 1
ATOM 2046 N N . ASN A 1 256 ? 1.468 7.543 5.752 1.00 89.81 256 ASN A N 1
ATOM 2047 C CA . ASN A 1 256 ? 2.424 7.095 4.761 1.00 89.81 256 ASN A CA 1
ATOM 2048 C C . ASN A 1 256 ? 1.810 6.162 3.715 1.00 89.81 256 ASN A C 1
ATOM 2050 O O . ASN A 1 256 ? 2.119 6.307 2.530 1.00 89.81 256 ASN A O 1
ATOM 2054 N N . ILE A 1 257 ? 0.951 5.227 4.126 1.00 90.44 257 ILE A N 1
ATOM 2055 C CA . ILE A 1 257 ? 0.319 4.298 3.186 1.00 90.44 257 ILE A CA 1
ATOM 2056 C C . ILE A 1 257 ? -0.726 4.996 2.309 1.00 90.44 257 ILE A C 1
ATOM 2058 O O . ILE A 1 257 ? -0.800 4.714 1.113 1.00 90.44 257 ILE A O 1
ATOM 2062 N N . ILE A 1 258 ? -1.466 5.974 2.838 1.00 91.06 258 ILE A N 1
ATOM 2063 C CA . ILE A 1 258 ? -2.524 6.671 2.087 1.00 91.06 258 ILE A CA 1
ATOM 2064 C C . ILE A 1 258 ? -1.980 7.482 0.899 1.00 91.06 258 ILE A C 1
ATOM 2066 O O . ILE A 1 258 ? -2.699 7.725 -0.069 1.00 91.06 258 ILE A O 1
ATOM 2070 N N . LYS A 1 259 ? -0.676 7.781 0.848 1.00 84.69 259 LYS A N 1
ATOM 2071 C CA . LYS A 1 259 ? -0.011 8.383 -0.331 1.00 84.69 259 LYS A CA 1
ATOM 2072 C C . LYS A 1 259 ? -0.144 7.558 -1.619 1.00 84.69 259 LYS A C 1
ATOM 2074 O O . LYS A 1 259 ? 0.151 8.068 -2.706 1.00 84.69 259 LYS A O 1
ATOM 2079 N N . ILE A 1 260 ? -0.563 6.295 -1.523 1.00 88.31 260 ILE A N 1
ATOM 2080 C CA . ILE A 1 260 ? -0.857 5.445 -2.679 1.00 88.31 260 ILE A CA 1
ATOM 2081 C C . ILE A 1 260 ? -2.240 5.704 -3.303 1.00 88.31 260 ILE A C 1
ATOM 2083 O O . ILE A 1 260 ? -2.474 5.289 -4.437 1.00 88.31 260 ILE A O 1
ATOM 2087 N N . GLN A 1 261 ? -3.124 6.451 -2.633 1.00 88.12 261 GLN A N 1
ATOM 2088 C CA . GLN A 1 261 ? -4.478 6.805 -3.093 1.00 88.12 261 GLN A CA 1
ATOM 2089 C C . GLN A 1 261 ? -4.566 7.309 -4.549 1.00 88.12 261 GLN A C 1
ATOM 2091 O O . GLN A 1 261 ? -5.555 7.118 -5.237 1.00 88.12 261 GLN A O 1
ATOM 2096 N N . SER A 1 262 ? -3.508 7.936 -5.059 1.00 83.25 262 SER A N 1
ATOM 2097 C CA . SER A 1 262 ? -3.433 8.600 -6.357 1.00 83.25 262 SER A CA 1
ATOM 2098 C C . SER A 1 262 ? -3.263 7.622 -7.516 1.00 83.25 262 SER A C 1
ATOM 2100 O O . SER A 1 262 ? -3.215 8.048 -8.679 1.00 83.25 262 SER A O 1
ATOM 2102 N N . VAL A 1 263 ? -3.102 6.335 -7.199 1.00 86.56 263 VAL A N 1
ATOM 2103 C CA . VAL A 1 263 ? -2.908 5.240 -8.154 1.00 86.56 263 VAL A CA 1
ATOM 2104 C C . VAL A 1 263 ? -3.834 4.050 -7.902 1.00 86.56 263 VAL A C 1
ATOM 2106 O O . VAL A 1 263 ? -3.791 3.102 -8.686 1.00 86.56 263 VAL A O 1
ATOM 2109 N N . ILE A 1 264 ? -4.662 4.109 -6.857 1.00 89.94 264 ILE A N 1
ATOM 2110 C CA . ILE A 1 264 ? -5.730 3.141 -6.584 1.00 89.94 264 ILE A CA 1
ATOM 2111 C C . ILE A 1 264 ? -7.099 3.762 -6.890 1.00 89.94 264 ILE A C 1
ATOM 2113 O O . ILE A 1 264 ? -7.199 4.978 -7.048 1.00 89.94 264 ILE A O 1
ATOM 2117 N N . ASP A 1 265 ? -8.134 2.936 -7.030 1.00 85.00 265 ASP A N 1
ATOM 2118 C CA . ASP A 1 265 ? -9.517 3.405 -7.180 1.00 85.00 265 ASP A CA 1
ATOM 2119 C C . ASP A 1 265 ? -10.076 3.937 -5.862 1.00 85.00 265 ASP A C 1
ATOM 2121 O O . ASP A 1 265 ? -10.386 5.119 -5.725 1.00 85.00 265 ASP A O 1
ATOM 2125 N N . ASN A 1 266 ? -10.178 3.033 -4.901 1.00 92.25 266 ASN A N 1
ATOM 2126 C CA . A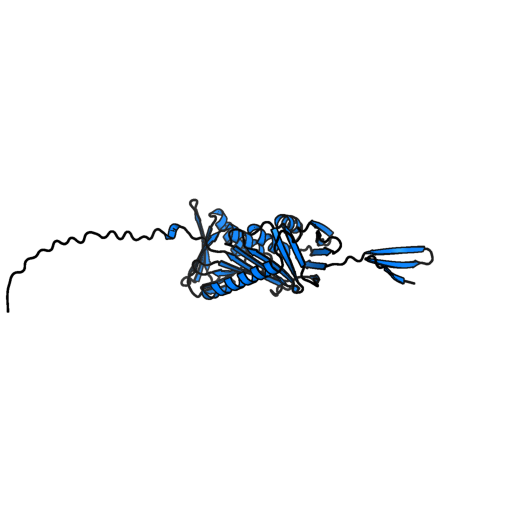SN A 1 266 ? -10.851 3.175 -3.633 1.00 92.25 266 ASN A CA 1
ATOM 2127 C C . ASN A 1 266 ? -9.977 2.482 -2.586 1.00 92.25 266 ASN A C 1
ATOM 2129 O O . ASN A 1 266 ? -9.132 1.644 -2.915 1.00 92.25 266 ASN A O 1
ATOM 2133 N N . ILE A 1 267 ? -10.216 2.785 -1.316 1.00 95.81 267 ILE A N 1
ATOM 2134 C CA . ILE A 1 267 ? -9.586 2.072 -0.209 1.00 95.81 267 ILE A CA 1
ATOM 2135 C C . ILE A 1 267 ? -10.645 1.298 0.567 1.00 95.81 267 ILE A C 1
ATOM 2137 O O . ILE A 1 267 ? -11.675 1.855 0.947 1.00 95.81 267 ILE A O 1
ATOM 2141 N N . ASN A 1 268 ? -10.409 0.005 0.772 1.00 97.56 268 ASN A N 1
ATOM 2142 C CA . ASN A 1 268 ? -11.182 -0.828 1.679 1.00 97.56 268 ASN A CA 1
ATOM 2143 C C . ASN A 1 268 ? -10.488 -0.866 3.039 1.00 97.56 268 ASN A C 1
ATOM 2145 O O . ASN A 1 268 ? -9.313 -1.214 3.132 1.00 97.56 268 ASN A O 1
ATOM 2149 N N . ILE A 1 269 ? -11.231 -0.519 4.080 1.00 98.31 269 ILE A N 1
ATOM 2150 C CA . ILE A 1 269 ? -10.826 -0.558 5.476 1.00 98.31 269 ILE A CA 1
ATOM 2151 C C . ILE A 1 269 ? -11.521 -1.758 6.108 1.00 98.31 269 ILE A C 1
ATOM 2153 O O . ILE A 1 269 ? -12.744 -1.758 6.221 1.00 98.31 269 ILE A O 1
ATOM 2157 N N . SER A 1 270 ? -10.769 -2.773 6.528 1.00 98.50 270 SER A N 1
ATOM 2158 C CA . SER A 1 270 ? -11.297 -3.842 7.382 1.00 98.50 270 SER A CA 1
ATOM 2159 C C . SER A 1 270 ? -10.801 -3.654 8.812 1.00 98.50 270 SER A C 1
ATOM 2161 O O . SER A 1 270 ? -9.596 -3.535 9.044 1.00 98.50 270 SER A O 1
ATOM 2163 N N . ILE A 1 271 ? -11.728 -3.624 9.765 1.00 98.06 271 ILE A N 1
ATOM 2164 C CA . ILE A 1 271 ? -11.454 -3.347 11.176 1.00 98.06 271 ILE A CA 1
ATOM 2165 C C . ILE A 1 271 ? -12.268 -4.282 12.083 1.00 98.06 271 ILE A C 1
ATOM 2167 O O . ILE A 1 271 ? -13.346 -4.761 11.728 1.00 98.06 271 ILE A O 1
ATOM 2171 N N . GLY A 1 272 ? -11.696 -4.594 13.240 1.00 97.44 272 GLY A N 1
ATOM 2172 C CA . GLY A 1 272 ? -12.316 -5.308 14.353 1.00 97.44 272 GLY A CA 1
ATOM 2173 C C . GLY A 1 272 ? -11.713 -4.799 15.663 1.00 97.44 272 GLY A C 1
ATOM 2174 O O . GLY A 1 272 ? -10.732 -4.057 15.630 1.00 97.44 272 GLY A O 1
ATOM 2175 N N . SER A 1 273 ? -12.272 -5.186 16.809 1.00 96.38 273 SER A N 1
ATOM 2176 C CA . SER A 1 273 ? -11.805 -4.681 18.108 1.00 96.38 273 SER A CA 1
ATOM 2177 C C . SER A 1 273 ? -10.418 -5.201 18.486 1.00 96.38 273 SER A C 1
ATOM 2179 O O . SER A 1 273 ? -10.216 -6.416 18.570 1.00 96.38 273 SER A O 1
ATOM 2181 N N . ASN A 1 274 ? -9.481 -4.287 18.753 1.00 92.69 274 ASN A N 1
ATOM 2182 C CA . ASN A 1 274 ? -8.127 -4.578 19.248 1.00 92.69 274 ASN A CA 1
ATOM 2183 C C . ASN A 1 274 ? -7.341 -5.580 18.380 1.00 92.69 274 ASN A C 1
ATOM 2185 O O . ASN A 1 274 ? -6.551 -6.392 18.868 1.00 92.69 274 ASN A O 1
ATOM 2189 N N . ILE A 1 275 ? -7.549 -5.516 17.063 1.00 95.75 275 ILE A N 1
ATOM 2190 C CA . ILE A 1 275 ? -6.795 -6.266 16.050 1.00 95.75 275 ILE A CA 1
ATOM 2191 C C . ILE A 1 275 ? -6.212 -5.311 14.997 1.00 95.75 275 ILE A C 1
ATOM 2193 O O . ILE A 1 275 ? -6.597 -4.137 14.951 1.00 95.75 275 ILE A O 1
ATOM 2197 N N . PRO A 1 276 ? -5.270 -5.769 14.148 1.00 97.31 276 PRO A N 1
ATOM 2198 C CA . PRO A 1 276 ? -4.716 -4.921 13.103 1.00 97.31 276 PRO A CA 1
ATOM 2199 C C . PRO A 1 276 ? -5.793 -4.359 12.173 1.00 97.31 276 PRO A C 1
ATOM 2201 O O . PRO A 1 276 ? -6.680 -5.102 11.760 1.00 97.31 276 PRO A O 1
ATOM 2204 N N . ILE A 1 277 ? -5.691 -3.083 11.802 1.00 98.12 277 ILE A N 1
ATOM 2205 C CA . ILE A 1 277 ? -6.489 -2.511 10.712 1.00 98.12 277 ILE A CA 1
ATOM 2206 C C . ILE A 1 277 ? -5.904 -2.974 9.381 1.00 98.12 277 ILE A C 1
ATOM 2208 O O . ILE A 1 277 ? -4.684 -2.933 9.187 1.00 98.12 277 ILE A O 1
ATOM 2212 N N . LYS A 1 278 ? -6.767 -3.424 8.464 1.00 98.25 278 LYS A N 1
ATOM 2213 C CA . LYS A 1 278 ? -6.381 -3.769 7.094 1.00 98.25 278 LYS A CA 1
ATOM 2214 C C . LYS A 1 278 ? -6.826 -2.677 6.136 1.00 98.25 278 LYS A C 1
ATOM 2216 O O . LYS A 1 278 ? -8.013 -2.369 6.081 1.00 98.25 278 LYS A O 1
ATOM 2221 N N . LEU A 1 279 ? -5.894 -2.146 5.353 1.00 97.75 279 LEU A N 1
ATOM 2222 C CA . LEU A 1 279 ? -6.179 -1.267 4.225 1.00 97.75 279 LEU A CA 1
ATOM 2223 C C . LEU A 1 279 ? -5.846 -1.984 2.919 1.00 97.75 279 LEU A C 1
ATOM 2225 O O . LEU A 1 279 ? -4.739 -2.494 2.755 1.00 97.75 279 LEU A O 1
ATOM 2229 N N . GLU A 1 280 ? -6.788 -2.013 1.987 1.00 96.31 280 GLU A N 1
ATOM 2230 C CA . GLU A 1 280 ? -6.626 -2.677 0.694 1.00 96.31 280 GLU A CA 1
ATOM 2231 C C . GLU A 1 280 ? -7.079 -1.765 -0.448 1.00 96.31 280 GLU A C 1
ATOM 2233 O O . GLU A 1 280 ? -8.064 -1.043 -0.319 1.00 96.31 280 GLU A O 1
ATOM 2238 N N . GLY A 1 281 ? -6.364 -1.786 -1.572 1.00 94.31 281 GLY A N 1
ATOM 2239 C CA . GLY A 1 281 ? -6.728 -1.005 -2.755 1.00 94.31 281 GLY A CA 1
ATOM 2240 C C . GLY A 1 281 ? -6.215 -1.632 -4.045 1.00 94.31 281 GLY A C 1
ATOM 2241 O O . GLY A 1 281 ? -5.129 -2.221 -4.073 1.00 94.31 281 GLY A O 1
ATOM 2242 N N . ASN A 1 282 ? -6.982 -1.486 -5.127 1.00 93.19 282 ASN A N 1
ATOM 2243 C CA . ASN A 1 282 ? -6.612 -2.018 -6.435 1.00 93.19 282 ASN A CA 1
ATOM 2244 C C . ASN A 1 282 ? -5.874 -0.958 -7.244 1.00 93.19 282 ASN A C 1
ATOM 2246 O O . ASN A 1 282 ? -6.366 0.151 -7.442 1.00 93.19 282 ASN A O 1
ATOM 2250 N N . ILE A 1 283 ? -4.696 -1.305 -7.757 1.00 90.88 283 ILE A N 1
ATOM 2251 C CA . ILE A 1 283 ? -3.925 -0.410 -8.618 1.00 90.88 283 ILE A CA 1
ATOM 2252 C C . ILE A 1 283 ? -4.568 -0.396 -10.000 1.00 90.88 283 ILE A C 1
ATOM 2254 O O . ILE A 1 283 ? -4.719 -1.433 -10.651 1.00 90.88 283 ILE A O 1
ATOM 2258 N N . LEU A 1 284 ? -4.916 0.800 -10.469 1.00 82.81 284 LEU A N 1
ATOM 2259 C CA . LEU A 1 284 ? -5.624 0.955 -11.730 1.00 82.81 284 LEU A CA 1
ATOM 2260 C C . LEU A 1 284 ? -4.684 0.907 -12.936 1.00 82.81 284 LEU A C 1
ATOM 2262 O O . LEU A 1 284 ? -3.651 1.580 -13.003 1.00 82.81 284 LEU A O 1
ATOM 2266 N N . THR A 1 285 ? -5.104 0.140 -13.937 1.00 80.50 285 THR A N 1
ATOM 2267 C CA . THR A 1 285 ? -4.598 0.206 -15.311 1.00 80.50 285 THR A CA 1
ATOM 2268 C C . THR A 1 285 ? -5.073 1.491 -16.000 1.00 80.50 285 THR A C 1
ATOM 2270 O O . THR A 1 285 ? -5.955 2.199 -15.511 1.00 80.50 285 THR A O 1
ATOM 2273 N N . GLU A 1 286 ? -4.550 1.789 -17.196 1.00 72.00 286 GLU A N 1
ATOM 2274 C CA . GLU A 1 286 ? -5.113 2.869 -18.026 1.00 72.00 286 GLU A CA 1
ATOM 2275 C C . GLU A 1 286 ? -6.563 2.603 -18.464 1.00 72.00 286 GLU A C 1
ATOM 2277 O O . GLU A 1 286 ? -7.292 3.556 -18.738 1.00 72.00 286 GLU A O 1
ATOM 2282 N N . SER A 1 287 ? -6.985 1.335 -18.537 1.00 70.38 287 SER A N 1
ATOM 2283 C CA . SER A 1 287 ? -8.376 0.957 -18.811 1.00 70.38 287 SER A CA 1
ATOM 2284 C C . SER A 1 287 ? -9.296 1.175 -17.609 1.00 70.38 287 SER A C 1
ATOM 2286 O O . SER A 1 287 ? -10.508 1.255 -17.807 1.00 70.38 287 SER A O 1
ATOM 2288 N N . GLY A 1 288 ? -8.747 1.302 -16.395 1.00 69.38 288 GLY A N 1
ATOM 2289 C CA . GLY A 1 288 ? -9.520 1.480 -15.164 1.00 69.38 288 GLY A CA 1
ATOM 2290 C C . GLY A 1 288 ? -10.323 0.240 -14.763 1.00 69.38 288 GLY A C 1
ATOM 2291 O O . GLY A 1 288 ? -11.306 0.361 -14.045 1.00 69.38 288 GLY A O 1
ATOM 2292 N N . ASP A 1 289 ? -9.938 -0.944 -15.243 1.00 67.25 289 ASP A N 1
ATOM 2293 C CA . ASP A 1 289 ? -10.624 -2.222 -14.991 1.00 67.25 289 ASP A CA 1
ATOM 2294 C C . ASP A 1 289 ? -10.221 -2.900 -13.669 1.00 67.25 289 ASP A C 1
ATOM 2296 O O . ASP A 1 289 ? -10.708 -3.989 -13.370 1.00 67.25 289 ASP A O 1
ATOM 2300 N N . GLY A 1 290 ? -9.343 -2.273 -12.881 1.00 65.06 290 GLY A N 1
ATOM 2301 C CA . GLY A 1 290 ? -8.903 -2.789 -11.582 1.00 65.06 290 GLY A CA 1
ATOM 2302 C C . GLY A 1 290 ? -7.996 -4.020 -11.659 1.00 65.06 290 GLY A C 1
ATOM 2303 O O . GLY A 1 290 ? -7.652 -4.577 -10.624 1.00 65.06 290 GLY A O 1
ATOM 2304 N N . THR A 1 291 ? -7.559 -4.449 -12.850 1.00 72.69 291 THR A N 1
ATOM 2305 C CA . THR A 1 291 ? -6.683 -5.628 -13.008 1.00 72.69 291 THR A CA 1
ATOM 2306 C C . THR A 1 291 ? -5.195 -5.273 -12.993 1.00 72.69 291 THR A C 1
ATOM 2308 O O . THR A 1 291 ? -4.369 -6.012 -13.520 1.00 72.69 291 THR A O 1
ATOM 2311 N N . GLY A 1 292 ? -4.830 -4.092 -12.491 1.00 82.88 292 GLY A N 1
ATOM 2312 C CA . GLY A 1 292 ? -3.459 -3.589 -12.575 1.00 82.88 292 GLY A CA 1
ATOM 2313 C C . GLY A 1 292 ? -2.551 -4.124 -11.475 1.00 82.88 292 GLY A C 1
ATOM 2314 O O . GLY A 1 292 ? -1.336 -4.207 -11.646 1.00 82.88 292 GLY A O 1
ATOM 2315 N N . GLY A 1 293 ? -3.130 -4.511 -10.348 1.00 92.56 293 GLY A N 1
ATOM 2316 C CA . GLY A 1 293 ? -2.389 -4.908 -9.168 1.00 92.56 293 GLY A CA 1
ATOM 2317 C C . GLY A 1 293 ? -3.181 -4.628 -7.905 1.00 92.56 293 GLY A C 1
ATOM 2318 O O . GLY A 1 293 ? -4.298 -4.118 -7.968 1.00 92.56 293 GLY A O 1
ATOM 2319 N N . LYS A 1 294 ? -2.583 -4.922 -6.758 1.00 93.81 294 LYS A N 1
ATOM 2320 C CA . LYS A 1 294 ? -3.194 -4.690 -5.450 1.00 93.81 294 LYS A CA 1
ATOM 2321 C C . LYS A 1 294 ? -2.157 -4.238 -4.445 1.00 93.81 294 LYS A C 1
ATOM 2323 O O . LYS A 1 294 ? -0.981 -4.591 -4.553 1.00 93.81 294 LYS A O 1
ATOM 2328 N N . VAL A 1 295 ? -2.614 -3.493 -3.453 1.00 95.44 295 VAL A N 1
ATOM 2329 C CA . VAL A 1 295 ? -1.844 -3.159 -2.260 1.00 95.44 295 VAL A CA 1
ATOM 2330 C C . VAL A 1 295 ? -2.641 -3.592 -1.045 1.00 95.44 295 VAL A C 1
ATOM 2332 O O . VAL A 1 295 ? -3.835 -3.318 -0.970 1.00 95.44 295 VAL A O 1
ATOM 2335 N N . VAL A 1 296 ? -1.972 -4.268 -0.115 1.00 96.94 296 VAL A N 1
ATOM 2336 C CA . VAL A 1 296 ? -2.529 -4.708 1.164 1.00 96.94 296 VAL A CA 1
ATOM 2337 C C . VAL A 1 296 ? -1.615 -4.212 2.270 1.00 96.94 296 VAL A C 1
ATOM 2339 O O . VAL A 1 296 ? -0.406 -4.440 2.235 1.00 96.94 296 VAL A O 1
ATOM 2342 N N . TYR A 1 297 ? -2.194 -3.542 3.253 1.00 97.31 297 TYR A N 1
ATOM 2343 C CA . TYR A 1 297 ? -1.494 -3.004 4.402 1.00 97.31 297 TYR A CA 1
ATOM 2344 C C . TYR A 1 297 ? -2.165 -3.468 5.688 1.00 97.31 297 TYR A C 1
ATOM 2346 O O . TYR A 1 297 ? -3.382 -3.372 5.816 1.00 97.31 297 TYR A O 1
ATOM 2354 N N . LEU A 1 298 ? -1.373 -3.960 6.634 1.00 97.81 298 LEU A N 1
ATOM 2355 C CA . LEU A 1 298 ? -1.816 -4.338 7.971 1.00 97.81 298 LEU A CA 1
ATOM 2356 C C . LEU A 1 298 ? -1.051 -3.502 8.990 1.00 97.81 298 LEU A C 1
ATOM 2358 O O . LEU A 1 298 ? 0.177 -3.469 8.942 1.00 97.81 298 LEU A O 1
ATOM 2362 N N . LEU A 1 299 ? -1.765 -2.871 9.921 1.00 97.62 299 LEU A N 1
ATOM 2363 C CA . LEU A 1 299 ? -1.175 -2.106 11.019 1.00 97.62 299 LEU A CA 1
ATOM 2364 C C . LEU A 1 299 ? -1.788 -2.535 12.347 1.00 97.62 299 LEU A C 1
ATOM 2366 O O . LEU A 1 299 ? -2.993 -2.419 12.546 1.00 97.62 299 LEU A O 1
ATOM 2370 N N . ALA A 1 300 ? -0.952 -3.033 13.250 1.00 97.00 300 ALA A N 1
ATOM 2371 C CA . ALA A 1 300 ? -1.344 -3.412 14.596 1.00 97.00 300 ALA A CA 1
ATOM 2372 C C . ALA A 1 300 ? -1.835 -2.192 15.396 1.00 97.00 300 ALA A C 1
ATOM 2374 O O . ALA A 1 300 ? -1.301 -1.089 15.225 1.00 97.00 300 ALA A O 1
ATOM 2375 N N . PRO A 1 301 ? -2.834 -2.375 16.274 1.00 96.56 301 PRO A N 1
ATOM 2376 C CA . PRO A 1 301 ? -3.266 -1.320 17.170 1.00 96.56 301 PRO A CA 1
ATOM 2377 C C . PRO A 1 301 ? -2.173 -1.037 18.205 1.00 96.56 301 PRO A C 1
ATOM 2379 O O . PRO A 1 301 ? -1.355 -1.904 18.532 1.00 96.56 301 PRO A O 1
ATOM 2382 N N . ARG A 1 302 ? -2.167 0.180 18.741 1.00 93.62 302 ARG A N 1
ATOM 2383 C CA . ARG A 1 302 ? -1.447 0.488 19.971 1.00 93.62 302 ARG A CA 1
ATOM 2384 C C . ARG A 1 302 ? -2.207 -0.143 21.130 1.00 93.62 302 ARG A C 1
ATOM 2386 O O . ARG A 1 302 ? -3.432 -0.151 21.139 1.00 93.62 302 ARG A O 1
ATOM 2393 N N . VAL A 1 303 ? -1.453 -0.696 22.067 1.00 81.69 303 VAL A N 1
ATOM 2394 C CA . VAL A 1 303 ? -1.978 -1.059 23.378 1.00 81.69 303 VAL A CA 1
ATOM 2395 C C . VAL A 1 303 ? -1.882 0.218 24.196 1.00 81.69 303 VAL A C 1
ATOM 2397 O O . VAL A 1 303 ? -0.778 0.748 24.345 1.00 81.69 303 VAL A O 1
ATOM 2400 N N . ASP A 1 304 ? -3.018 0.760 24.611 1.00 64.31 304 ASP A N 1
ATOM 2401 C CA . ASP A 1 304 ? -3.034 1.852 25.573 1.00 64.31 304 ASP A CA 1
ATOM 2402 C C . ASP A 1 304 ? -2.759 1.217 26.951 1.00 64.31 304 ASP A C 1
ATOM 2404 O O . ASP A 1 304 ? -3.425 0.260 27.339 1.00 64.31 304 ASP A O 1
ATOM 2408 N N . ASP A 1 305 ? -1.733 1.691 27.668 1.00 50.94 305 ASP A N 1
ATOM 2409 C CA . ASP A 1 305 ? -1.357 1.176 29.003 1.00 50.94 305 ASP A CA 1
ATOM 2410 C C . ASP A 1 305 ? -2.422 1.515 30.084 1.00 50.94 305 ASP A C 1
ATOM 2412 O O . ASP A 1 305 ? -2.257 1.168 31.251 1.00 50.94 305 ASP A O 1
ATOM 2416 N N . ASP A 1 306 ? -3.515 2.189 29.708 1.00 47.28 306 ASP A N 1
ATOM 2417 C CA . ASP A 1 306 ? -4.569 2.681 30.605 1.00 47.28 306 ASP A CA 1
ATOM 2418 C C . ASP A 1 306 ? -5.664 1.628 30.911 1.00 47.28 306 ASP A C 1
ATOM 2420 O O . ASP A 1 306 ? -6.548 1.873 31.732 1.00 47.28 306 ASP A O 1
ATOM 2424 N N . ASP A 1 307 ? -5.600 0.436 30.302 1.00 43.06 307 ASP A N 1
ATOM 2425 C CA . ASP A 1 307 ? -6.526 -0.678 30.582 1.00 43.06 307 ASP A CA 1
ATOM 2426 C C . ASP A 1 307 ? -6.191 -1.450 31.885 1.00 43.06 307 ASP A C 1
ATOM 2428 O O . ASP A 1 307 ? -6.951 -2.333 32.294 1.00 43.06 307 ASP A O 1
ATOM 2432 N N . ASP A 1 308 ? -5.090 -1.108 32.571 1.00 39.44 308 ASP A N 1
ATOM 2433 C CA . ASP A 1 308 ? -4.653 -1.745 33.827 1.00 39.44 308 ASP A CA 1
ATOM 2434 C C . ASP A 1 308 ? -5.242 -1.097 35.110 1.00 39.44 308 ASP A C 1
ATOM 2436 O O . ASP A 1 308 ? -5.033 -1.615 36.208 1.00 39.44 308 ASP A O 1
ATOM 2440 N N . ASP A 1 309 ? -6.042 -0.026 35.012 1.00 38.75 309 ASP A N 1
ATOM 2441 C CA . ASP A 1 309 ? -6.590 0.696 36.184 1.00 38.75 309 ASP A CA 1
ATOM 2442 C C . ASP A 1 309 ? -7.966 0.185 36.684 1.00 38.75 309 ASP A C 1
ATOM 2444 O O . ASP A 1 309 ? -8.612 0.812 37.528 1.00 38.75 309 ASP A O 1
ATOM 2448 N N . PHE A 1 310 ? -8.411 -0.995 36.236 1.00 41.00 310 PHE A N 1
ATOM 2449 C CA . PHE A 1 310 ? -9.556 -1.710 36.824 1.00 41.00 310 PHE A CA 1
ATOM 2450 C C . PHE A 1 310 ? -9.121 -2.896 37.703 1.00 41.00 310 PHE A C 1
ATOM 2452 O O . PHE A 1 310 ? -9.726 -3.970 37.661 1.00 41.00 310 PHE A O 1
ATOM 2459 N N . GLU A 1 311 ? -8.115 -2.720 38.564 1.00 40.81 311 GLU A N 1
ATOM 2460 C CA . GLU A 1 311 ? -8.149 -3.448 39.835 1.00 40.81 311 GLU A CA 1
ATOM 2461 C C . GLU A 1 311 ? -9.268 -2.819 40.679 1.00 40.81 311 GLU A C 1
ATOM 2463 O O . GLU A 1 311 ? -9.113 -1.754 41.271 1.00 40.81 311 GLU A O 1
ATOM 2468 N N . GLU A 1 312 ? -10.444 -3.460 40.696 1.00 41.50 312 GLU A N 1
ATOM 2469 C CA . GLU A 1 312 ? -11.431 -3.223 41.748 1.00 41.50 312 GLU A CA 1
ATOM 2470 C C . GLU A 1 312 ? -10.712 -3.396 43.094 1.00 41.50 312 GLU A C 1
ATOM 2472 O O . GLU A 1 312 ? -10.440 -4.523 43.518 1.00 41.50 312 GLU A O 1
ATOM 2477 N N . ASP A 1 313 ? -10.427 -2.278 43.767 1.00 39.47 313 ASP A N 1
ATOM 2478 C CA . ASP A 1 313 ? -10.156 -2.208 45.201 1.00 39.47 313 ASP A CA 1
ATOM 2479 C C . ASP A 1 313 ? -11.382 -2.765 45.943 1.00 39.47 313 ASP A C 1
ATOM 2481 O O . ASP A 1 313 ? -12.222 -2.051 46.496 1.00 39.47 313 ASP A O 1
ATOM 2485 N N . PHE A 1 314 ? -11.514 -4.088 45.943 1.00 39.59 314 PHE A N 1
ATOM 2486 C CA . PHE A 1 314 ? -12.386 -4.803 46.848 1.00 39.59 314 PHE A CA 1
ATOM 2487 C C . PHE A 1 314 ? -11.683 -4.787 48.205 1.00 39.59 314 PHE A C 1
ATOM 2489 O O . PHE A 1 314 ? -11.075 -5.770 48.626 1.00 39.59 314 PHE A O 1
ATOM 2496 N N . GLU A 1 315 ? -11.737 -3.648 48.900 1.00 44.44 315 GLU A N 1
ATOM 2497 C CA . GLU A 1 315 ? -11.510 -3.646 50.340 1.00 44.44 315 GLU A CA 1
ATOM 2498 C C . GLU A 1 315 ? -12.549 -4.604 50.945 1.00 44.44 315 GLU A C 1
ATOM 2500 O O . GLU A 1 315 ? -13.756 -4.370 50.798 1.00 44.44 315 GLU A O 1
ATOM 2505 N N . PRO A 1 316 ? -12.148 -5.702 51.614 1.00 42.88 316 PRO A N 1
ATOM 2506 C CA . PRO A 1 316 ? -13.089 -6.482 52.393 1.00 42.88 316 PRO A CA 1
ATOM 2507 C C . PRO A 1 316 ? -13.473 -5.631 53.603 1.00 42.88 316 PRO A C 1
ATOM 2509 O O . PRO A 1 316 ? -12.838 -5.690 54.653 1.00 42.88 316 PRO A O 1
ATOM 2512 N N . GLY A 1 317 ? -14.501 -4.805 53.415 1.00 41.41 317 GLY A N 1
ATOM 2513 C CA . GLY A 1 317 ? -15.146 -4.050 54.470 1.00 41.41 317 GLY A CA 1
ATOM 2514 C C . GLY A 1 317 ? -15.563 -4.998 55.585 1.00 41.41 317 GLY A C 1
ATOM 2515 O O . GLY A 1 317 ? -16.213 -6.020 55.349 1.00 41.41 317 GLY A O 1
ATOM 2516 N N . ASP A 1 318 ? -15.130 -4.641 56.786 1.00 41.72 318 ASP A N 1
ATOM 2517 C CA . ASP A 1 318 ? -15.391 -5.300 58.052 1.00 41.72 318 ASP A CA 1
ATOM 2518 C C . ASP A 1 318 ? -16.838 -5.809 58.155 1.00 41.72 318 ASP A C 1
ATOM 2520 O O . ASP A 1 318 ? -17.781 -5.052 58.397 1.00 41.72 318 ASP A O 1
ATOM 2524 N N . PHE A 1 319 ? -17.020 -7.126 58.024 1.00 40.56 319 PHE A N 1
ATOM 2525 C CA . PHE A 1 319 ? -18.198 -7.777 58.581 1.00 40.56 319 PHE A CA 1
ATOM 2526 C C . PHE A 1 319 ? -18.048 -7.769 60.103 1.00 40.56 319 PHE A C 1
ATOM 2528 O O . PHE A 1 319 ? -17.399 -8.630 60.700 1.00 40.56 319 PHE A O 1
ATOM 2535 N N . ASP A 1 320 ? -18.647 -6.748 60.708 1.00 42.69 320 ASP A N 1
ATOM 2536 C CA . ASP A 1 320 ? -18.942 -6.651 62.129 1.00 42.69 320 ASP A CA 1
ATOM 2537 C C . ASP A 1 320 ? -19.762 -7.877 62.572 1.00 42.69 320 ASP A C 1
ATOM 2539 O O . ASP A 1 320 ? -20.980 -7.949 62.408 1.00 42.69 320 ASP A O 1
ATOM 2543 N N . ASN A 1 321 ? -19.070 -8.885 63.106 1.00 43.38 321 ASN A N 1
ATOM 2544 C CA . ASN A 1 321 ? -19.676 -9.990 63.841 1.00 43.38 321 ASN A CA 1
ATOM 2545 C C . ASN A 1 321 ? -19.982 -9.532 65.273 1.00 43.38 321 ASN A C 1
ATOM 2547 O O . ASN A 1 321 ? -19.352 -9.982 66.231 1.00 43.38 321 ASN A O 1
ATOM 2551 N N . THR A 1 322 ? -20.971 -8.655 65.422 1.00 43.09 322 THR A N 1
ATOM 2552 C CA . THR A 1 322 ? -21.646 -8.421 66.701 1.00 43.09 322 THR A CA 1
ATOM 2553 C C . THR A 1 322 ? -23.153 -8.579 66.541 1.00 43.09 322 THR A C 1
ATOM 2555 O O . THR A 1 322 ? -23.915 -7.625 66.482 1.00 43.09 322 THR A O 1
ATOM 2558 N N . PHE A 1 323 ? -23.595 -9.834 66.509 1.00 36.69 323 PHE A N 1
ATOM 2559 C CA . PHE A 1 323 ? -24.935 -10.196 66.967 1.00 36.69 323 PHE A CA 1
ATOM 2560 C C . PHE A 1 323 ? -24.824 -11.454 67.832 1.00 36.69 323 PHE A C 1
ATOM 2562 O O . PHE A 1 323 ? -25.122 -12.571 67.415 1.00 36.69 323 PHE A O 1
ATOM 2569 N N . ASP A 1 324 ? -24.338 -11.235 69.054 1.00 43.00 324 ASP A N 1
ATOM 2570 C CA . ASP A 1 324 ? -24.804 -11.987 70.212 1.00 43.00 324 ASP A CA 1
ATOM 2571 C C . ASP A 1 324 ? -26.248 -11.532 70.475 1.00 43.00 324 ASP A C 1
ATOM 2573 O O . ASP A 1 324 ? -26.472 -10.446 71.008 1.00 43.00 324 ASP A O 1
ATOM 2577 N N . GLU A 1 325 ? -27.230 -12.346 70.100 1.00 44.44 325 GLU A N 1
ATOM 2578 C CA . GLU A 1 325 ? -28.539 -12.315 70.750 1.00 44.44 325 GLU A CA 1
ATOM 2579 C C . GLU A 1 325 ? -28.874 -13.717 71.254 1.00 44.44 325 GLU A C 1
ATOM 2581 O O . GLU A 1 325 ? -29.155 -14.654 70.504 1.00 44.44 325 GLU A O 1
ATOM 2586 N N . GLU A 1 326 ? -28.788 -13.822 72.578 1.00 40.47 326 GLU A N 1
ATOM 2587 C CA . GLU A 1 326 ? -29.419 -14.825 73.418 1.00 40.47 326 GLU A CA 1
ATOM 2588 C C . GLU A 1 326 ? -30.872 -15.062 72.979 1.00 40.47 326 GLU A C 1
ATOM 2590 O O . GLU A 1 326 ? -31.695 -14.149 72.994 1.00 40.47 326 GLU A O 1
ATOM 2595 N N . PHE A 1 327 ? -31.215 -16.312 72.675 1.00 39.06 327 PHE A N 1
ATOM 2596 C CA . PHE A 1 327 ? -32.576 -16.802 72.857 1.00 39.06 327 PHE A CA 1
ATOM 2597 C C . PHE A 1 327 ? -32.519 -18.131 73.608 1.00 39.06 327 PHE A C 1
ATOM 2599 O O . PHE A 1 327 ? -32.107 -19.166 73.079 1.00 39.06 327 PHE A O 1
ATOM 2606 N N . GLU A 1 328 ? -32.893 -18.042 74.882 1.00 40.41 328 GLU A N 1
ATOM 2607 C CA . GLU A 1 328 ? -33.235 -19.153 75.761 1.00 40.41 328 GLU A CA 1
ATOM 2608 C C . GLU A 1 328 ? -34.425 -19.967 75.213 1.00 40.41 328 GLU A C 1
ATOM 2610 O O . GLU A 1 328 ? -35.349 -19.424 74.611 1.00 40.41 328 GLU A O 1
ATOM 2615 N N . GLU A 1 329 ? -34.343 -21.279 75.459 1.00 41.38 329 GLU A N 1
ATOM 2616 C CA . GLU A 1 329 ? -35.400 -22.202 75.917 1.00 41.38 329 GLU A CA 1
ATOM 2617 C C . GLU A 1 329 ? -36.837 -22.049 75.361 1.00 41.38 329 GLU A C 1
ATOM 2619 O O . GLU A 1 329 ? -37.556 -21.104 75.663 1.00 41.38 329 GLU A O 1
ATOM 2624 N N . ASP A 1 330 ? -37.329 -23.055 74.621 1.00 43.00 330 ASP A N 1
ATOM 2625 C CA . ASP A 1 330 ? -38.142 -24.166 75.173 1.00 43.00 330 ASP A CA 1
ATOM 2626 C C . ASP A 1 330 ? -38.989 -24.901 74.100 1.00 43.00 330 ASP A C 1
ATOM 2628 O O . ASP A 1 330 ? -39.395 -24.325 73.091 1.00 43.00 330 ASP A O 1
ATOM 2632 N N . PHE A 1 331 ? -39.328 -26.166 74.413 1.00 38.88 331 PHE A N 1
ATOM 2633 C CA . PHE A 1 331 ? -40.214 -27.134 73.720 1.00 38.88 331 PHE A CA 1
ATOM 2634 C C . PHE A 1 331 ? -39.585 -27.858 72.502 1.00 38.88 331 PHE A C 1
ATOM 2636 O O . PHE A 1 331 ? -39.266 -27.233 71.500 1.00 38.88 331 PHE A O 1
ATOM 2643 N N . ASN A 1 332 ? -39.434 -29.190 72.438 1.00 39.22 332 ASN A N 1
ATOM 2644 C CA . ASN A 1 332 ? -40.098 -30.305 73.123 1.00 39.22 332 ASN A CA 1
ATOM 2645 C C . ASN A 1 332 ? -39.265 -31.598 72.982 1.00 39.22 332 ASN A C 1
ATOM 2647 O O . ASN A 1 332 ? -38.662 -31.771 71.896 1.00 39.22 332 ASN A O 1
#

Sequence (332 aa):
MLYCEVNRNDYIIFRIHSHDSTRYNQIRLVEMEFKATLSNSRILRGVIEAFSYLQEETNLFATPAGMKMSDIDDSRVAMLYAELQKELFVDYSCPEEFKIGVNIADMIKILRRAKSSDKIILEHQSENPNDILIRMISDKSKRTFRLKSKTVSDMGGMEEEEKKEDILQQLEETFRDKFTASITMDGTMLDEIMKDAMIVSDTIRVHVLQAENVINFVASDETGEVEVEIDLDGGVLDYNVTGDSEGTYALNFLDNIIKIQSVIDNINISIGSNIPIKLEGNILTESGDGTGGKVVYLLAPRVDDDDDDFEEDFEPGDFDNTFDEEFEEDFN

pLDDT: mean 83.54, std 18.94, range [36.69, 98.5]

Nearest PDB structures (foldseek):
  4l6p-assembly3_C  TM=8.778E-01  e=1.223E-21  Saccharomyces cerevisiae S288C
  5hac-assembly1_B  TM=8.451E-01  e=8.391E-22  Leishmania donovani
  7o1f-assembly2_E  TM=8.576E-01  e=1.803E-20  Thermochaetoides thermophila DSM 1495
  7o1f-assembly2_D  TM=8.516E-01  e=2.926E-20  Thermochaetoides thermophila DSM 1495
  6o09-assembly1_C  TM=8.261E-01  e=2.490E-20  Arabidopsis thaliana

Solvent-accessible surface area (backbone atoms only — not comparable to full-atom values): 18169 Å² total; per-residue (Å²): 106,82,50,82,52,80,49,101,77,50,34,44,39,44,42,48,62,51,102,86,50,81,54,82,48,78,43,74,60,75,60,67,58,34,36,42,24,31,59,46,33,50,47,65,38,22,55,52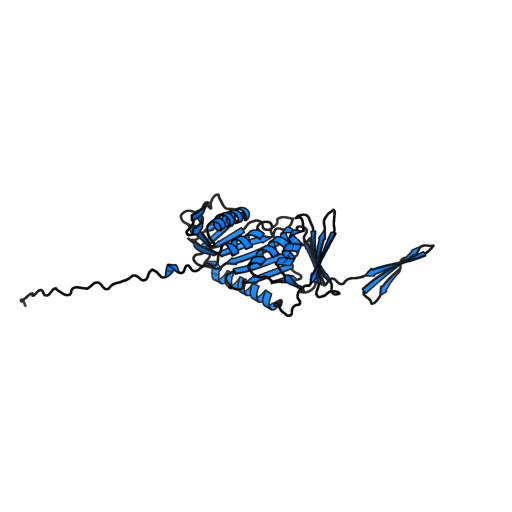,50,34,43,53,82,44,40,67,60,52,57,42,39,36,34,75,65,25,38,37,37,70,52,60,20,91,86,66,47,38,37,43,37,38,40,37,32,44,77,42,32,82,45,69,46,29,89,51,80,42,80,42,38,39,52,37,69,61,52,48,62,54,46,71,72,53,51,59,80,18,27,32,32,44,38,32,37,69,91,42,80,49,38,41,34,44,32,41,41,48,100,87,49,78,47,76,47,78,41,77,32,59,66,73,87,83,52,80,57,71,74,50,53,53,50,50,52,52,50,52,52,52,50,52,64,73,42,55,91,52,44,22,30,38,40,30,30,58,30,68,60,56,44,51,52,45,56,59,27,59,76,46,22,68,40,34,36,41,36,34,41,54,93,78,44,34,44,36,43,37,8,59,46,99,89,41,72,47,76,49,78,36,50,51,92,78,65,44,79,47,72,49,70,80,40,58,24,35,36,36,34,56,38,73,60,54,53,36,45,45,60,30,38,89,36,29,75,43,32,33,42,34,33,13,62,77,39,49,40,32,42,36,31,35,26,49,31,99,85,63,77,46,68,12,24,40,38,42,36,39,36,43,43,59,82,71,83,74,79,71,77,75,70,76,82,74,70,83,72,80,78,79,88,78,79,90,73,90,78,82,86,85,88,134

Foldseek 3Di:
DWDWDDDPPQWIWIWDDDPPDTDTDTDGHWDWQWKFKAQFLLQVLLVLLLCVVQDQKFKWKQAPQFIKTKGARPVRQKIKIWTFGSLQTPDTDHHHIDMFIDRSVVVNVVSVVADRRWMWMWTDTPVCNQWIWIWTDDPVDIDIDIDGGDDPPPDDDVVVVVVSVVVVVVQCVVCVVQQQKKFKAQLVVVLVLLVVLVVAAQKWKWKAAPVQQWIWIWHHDPVGIDIDIDRRVPHGDDMGGRHIFIFMFGSVSVNSSSSSSVQFDIWMWGTGHQAWIKIKTQGAHPVRPSPGIMMIMTGGGDDDPVVPPPPPPPPVPDPPPPDPDDDDDDDD